Protein AF-A0A730H1A9-F1 (afdb_monomer)

Secondary structure (DSSP, 8-state):
-PPPHHHHHHHHHHTT-HHHHHHHHHHHHHHHHHHHHHT--HHHHHHHHHHHHHHHHHSTTT-----HHHHHHHHHHHHHHHHS-THHHHSPP-HHHHHHHHHHTT--------SSGGGS-HHHHHHHHHHGGGGGG-TTT--SSHHHHHHHHHHHHHHHTTT-SS--HHHHHHHHHHHTTT--

Organism: NCBI:txid611

InterPro domains:
  IPR011646 KAP family P-loop domain [PF07693] (2-58)

Nearest PDB structures (foldseek):
  8qkd-assembly1_A  TM=2.230E-01  e=2.976E+00  synthetic construct
  8s1j-assembly1_A  TM=2.049E-01  e=5.676E+00  Stenotrophomonas maltophilia
  6rlz-assembly1_A  TM=1.671E-01  e=8.208E+00  Homo sapiens

Mean predicted aligned error: 4.75 Å

pLDDT: mean 89.61, std 10.8, range [46.62, 98.0]

Solvent-accessible surface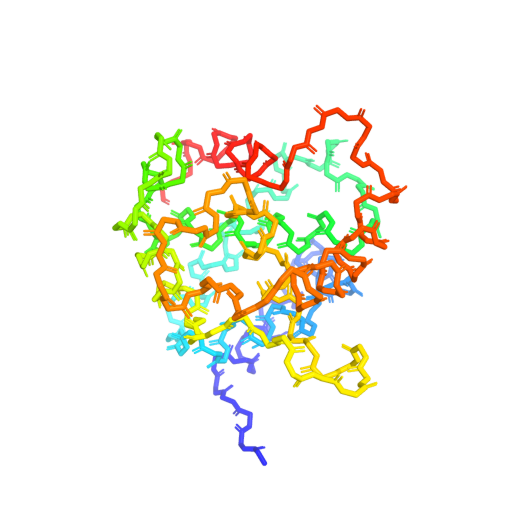 area (backbone atoms only — not comparable to full-atom values): 10691 Å² total; per-residue (Å²): 133,84,80,52,69,38,47,58,48,48,60,54,54,31,73,76,38,73,66,40,36,57,50,39,77,61,39,34,71,59,52,44,48,52,43,61,66,54,60,47,48,62,68,52,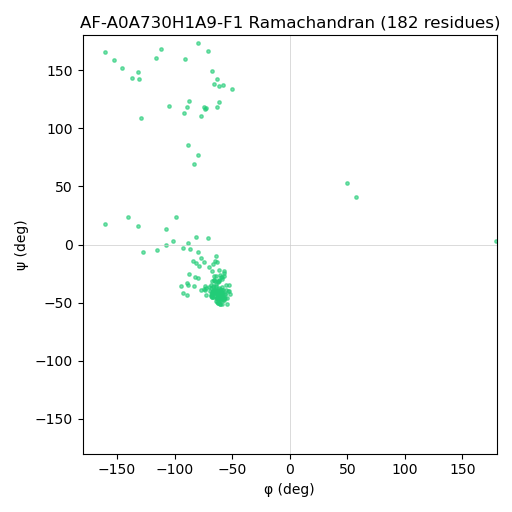43,51,54,49,52,51,51,46,39,51,52,46,68,78,33,54,84,80,62,68,66,85,47,48,67,62,50,49,46,50,53,50,24,47,47,38,64,74,77,45,69,61,59,50,69,72,45,85,80,42,43,65,31,50,52,51,55,26,58,67,62,57,51,85,57,63,78,62,87,65,94,50,75,90,74,56,57,69,66,51,49,53,51,44,51,56,36,62,96,51,35,76,60,32,75,75,54,35,64,95,42,72,65,42,43,51,58,48,47,53,61,44,42,70,62,44,76,73,72,53,88,84,61,49,60,45,57,52,28,48,54,51,38,60,75,40,70,87,66,129

Radius of gyration: 16.06 Å; Cα contacts (8 Å, |Δi|>4): 165; chains: 1; bounding box: 36×38×42 Å

Foldseek 3Di:
DPQDPLLVLLVVLCVVDPQSVLLCVQAVVLLSCQCVLQVDDNVLSVQLSVLSSVLCVLCVPVPPDSQSLLSSLLSLLSLCLSQHDLCLLVPDPALVSLVRSCVSSVNQEQCLDDPDPVVGRSVSLLSCLSCVVPQVRHPRHDDPDPVSNVSSVVSSVVVCVPDCPDDTSSRSSNVSNVVCPVPD

Structure (mmCIF, N/CA/C/O backbone):
data_AF-A0A730H1A9-F1
#
_entry.id   AF-A0A730H1A9-F1
#
loop_
_atom_site.group_PDB
_atom_site.id
_atom_site.type_symbol
_atom_site.label_atom_id
_atom_site.label_alt_id
_atom_site.label_comp_id
_atom_site.label_asym_id
_atom_site.label_entity_id
_atom_site.label_seq_id
_atom_site.pdbx_PDB_ins_code
_atom_site.Cartn_x
_atom_site.Cartn_y
_atom_site.Cartn_z
_atom_site.occupancy
_atom_site.B_iso_or_equiv
_atom_site.auth_seq_id
_atom_site.auth_comp_id
_atom_site.auth_asym_id
_atom_site.auth_atom_id
_atom_site.pdbx_PDB_model_num
ATOM 1 N N . ASN A 1 1 ? -1.407 -21.710 -8.261 1.00 46.62 1 ASN A N 1
ATOM 2 C CA . ASN A 1 1 ? -1.578 -20.256 -8.457 1.00 46.62 1 ASN A CA 1
ATOM 3 C C . ASN A 1 1 ? -1.027 -19.884 -9.814 1.00 46.62 1 ASN A C 1
ATOM 5 O O . ASN A 1 1 ? 0.159 -20.075 -10.034 1.00 46.62 1 ASN A O 1
ATOM 9 N N . VAL A 1 2 ? -1.877 -19.429 -10.734 1.00 50.12 2 VAL A N 1
ATOM 10 C CA . VAL A 1 2 ? -1.418 -18.880 -12.017 1.00 50.12 2 VAL A CA 1
ATOM 11 C C . VAL A 1 2 ? -0.828 -17.502 -11.720 1.00 50.12 2 VAL A C 1
ATOM 13 O O . VAL A 1 2 ? -1.536 -16.638 -11.205 1.00 50.12 2 VAL A O 1
ATOM 16 N N . CYS A 1 3 ? 0.471 -17.320 -11.966 1.00 64.38 3 CYS A N 1
ATOM 17 C CA . CYS A 1 3 ? 1.117 -16.013 -11.859 1.00 64.38 3 CYS A CA 1
ATOM 18 C C . CYS A 1 3 ? 0.449 -15.065 -12.867 1.00 64.38 3 CYS A C 1
ATOM 20 O O . CYS A 1 3 ? 0.360 -15.397 -14.051 1.00 64.38 3 CYS A O 1
ATOM 22 N N . LYS A 1 4 ? -0.095 -13.931 -12.406 1.00 82.06 4 LYS A N 1
ATOM 23 C CA . LYS A 1 4 ? -0.787 -12.983 -13.293 1.00 82.06 4 LYS A CA 1
ATOM 24 C C . LYS A 1 4 ? 0.201 -12.421 -14.315 1.00 82.06 4 LYS A C 1
ATOM 26 O O . LYS A 1 4 ? 1.333 -12.100 -13.966 1.00 82.06 4 LYS A O 1
ATOM 31 N N . THR A 1 5 ? -0.253 -12.211 -15.549 1.00 91.31 5 THR A N 1
ATOM 32 C CA . THR A 1 5 ? 0.563 -11.635 -16.633 1.00 91.31 5 THR A CA 1
ATOM 33 C C . THR A 1 5 ? 1.225 -10.315 -16.226 1.00 91.31 5 THR A C 1
ATOM 35 O O . THR A 1 5 ? 2.368 -10.078 -16.592 1.00 91.31 5 THR A O 1
ATOM 38 N N . SER A 1 6 ? 0.563 -9.492 -15.408 1.00 94.38 6 SER A N 1
ATOM 39 C CA . SER A 1 6 ? 1.119 -8.238 -14.881 1.00 94.38 6 SER A CA 1
ATOM 40 C C . SER A 1 6 ? 2.305 -8.423 -13.930 1.00 94.38 6 SER A C 1
ATOM 42 O O . SER A 1 6 ? 3.191 -7.579 -13.905 1.00 94.38 6 SER A O 1
ATOM 44 N N . VAL A 1 7 ? 2.365 -9.529 -13.182 1.00 94.75 7 VAL A N 1
ATOM 45 C CA . VAL A 1 7 ? 3.528 -9.859 -12.339 1.00 94.75 7 VAL A CA 1
ATOM 46 C C . VAL A 1 7 ? 4.703 -10.297 -13.216 1.00 94.75 7 VAL A C 1
ATOM 48 O O . VAL A 1 7 ? 5.808 -9.802 -13.048 1.00 94.75 7 VAL A O 1
ATOM 51 N N . ILE A 1 8 ? 4.445 -11.126 -14.232 1.00 94.31 8 ILE A N 1
ATOM 52 C CA . ILE A 1 8 ? 5.468 -11.507 -15.225 1.00 94.31 8 ILE A CA 1
ATOM 53 C C . ILE A 1 8 ? 5.992 -10.265 -15.963 1.00 94.31 8 ILE A C 1
ATOM 55 O O . ILE A 1 8 ? 7.184 -10.139 -16.235 1.00 94.31 8 ILE A O 1
ATOM 59 N N . TYR A 1 9 ? 5.102 -9.325 -16.280 1.00 96.19 9 TYR A N 1
ATOM 60 C CA . TYR A 1 9 ? 5.480 -8.075 -16.924 1.00 96.19 9 TYR A CA 1
ATOM 61 C C . TYR A 1 9 ? 6.295 -7.162 -16.002 1.00 96.19 9 TYR A C 1
ATOM 63 O O . TYR A 1 9 ? 7.256 -6.548 -16.453 1.00 96.19 9 TYR A O 1
ATOM 71 N N . TRP A 1 10 ? 5.974 -7.114 -14.707 1.00 96.69 10 TRP A N 1
ATOM 72 C CA . TRP A 1 10 ? 6.821 -6.454 -13.715 1.00 96.69 10 TRP A CA 1
ATOM 73 C C . TRP A 1 10 ? 8.239 -7.037 -13.704 1.00 96.69 10 TRP A C 1
ATOM 75 O O . TRP A 1 10 ? 9.196 -6.272 -13.799 1.00 96.69 10 TRP A O 1
ATOM 85 N N . ASP A 1 11 ? 8.384 -8.364 -13.686 1.00 94.31 11 ASP A N 1
ATOM 86 C CA . ASP A 1 11 ? 9.701 -9.016 -13.711 1.00 94.31 11 ASP A CA 1
ATOM 87 C C . ASP A 1 11 ? 10.514 -8.640 -14.962 1.00 94.31 11 ASP A C 1
ATOM 89 O O . ASP A 1 11 ? 11.727 -8.438 -14.881 1.00 94.31 11 ASP A O 1
ATOM 93 N N . HIS A 1 12 ? 9.851 -8.482 -16.114 1.00 95.44 12 HIS A N 1
ATOM 94 C CA . HIS A 1 12 ? 10.487 -7.974 -17.332 1.00 95.44 12 HIS A CA 1
ATOM 95 C C . HIS A 1 12 ? 10.992 -6.532 -17.159 1.00 95.44 12 HIS A C 1
ATOM 97 O O . HIS A 1 12 ? 12.160 -6.255 -17.430 1.00 95.44 12 HIS A O 1
ATOM 103 N N . LEU A 1 13 ? 10.146 -5.636 -16.642 1.00 96.00 13 LEU A N 1
ATOM 104 C CA . LEU A 1 13 ? 10.468 -4.218 -16.430 1.00 96.00 13 LEU A CA 1
ATOM 105 C C . LEU A 1 13 ? 11.594 -4.003 -15.413 1.00 96.00 13 LEU A C 1
ATOM 107 O O . LEU A 1 13 ? 12.408 -3.092 -15.555 1.00 96.00 13 LEU A O 1
ATOM 111 N N . VAL A 1 14 ? 11.678 -4.860 -14.396 1.00 94.50 14 VAL A N 1
ATOM 112 C CA . VAL A 1 14 ? 12.773 -4.862 -13.417 1.00 94.50 14 VAL A CA 1
ATOM 113 C C . VAL A 1 14 ? 14.137 -5.069 -14.085 1.00 94.50 14 VAL A C 1
ATOM 115 O O . VAL A 1 14 ? 15.144 -4.563 -13.587 1.00 94.50 14 VAL A O 1
ATOM 118 N N . GLY A 1 15 ? 14.180 -5.787 -15.210 1.00 91.12 15 GLY A N 1
ATOM 119 C CA . GLY A 1 15 ? 15.391 -5.989 -16.002 1.00 91.12 15 GLY A CA 1
ATOM 120 C C . GLY A 1 15 ? 15.830 -4.766 -16.815 1.00 91.12 15 GLY A C 1
ATOM 121 O O . GLY A 1 15 ? 16.975 -4.729 -17.260 1.00 91.12 15 GLY A O 1
ATOM 122 N N . GLU A 1 16 ? 14.968 -3.762 -16.998 1.00 92.50 16 GLU A N 1
ATOM 123 C CA . GLU A 1 16 ? 15.257 -2.607 -17.858 1.00 92.50 16 GLU A CA 1
ATOM 124 C C . GLU A 1 16 ? 16.095 -1.525 -17.165 1.00 92.50 16 GLU A C 1
ATOM 126 O O . GLU A 1 16 ? 16.832 -0.797 -17.832 1.00 92.50 16 GLU A O 1
ATOM 131 N N . THR A 1 17 ? 16.009 -1.394 -15.833 1.00 89.81 17 THR A N 1
ATOM 132 C CA . THR A 1 17 ? 16.757 -0.366 -15.089 1.00 89.81 17 THR A CA 1
ATOM 133 C C . THR A 1 17 ? 17.383 -0.898 -13.801 1.00 89.81 17 THR A C 1
ATOM 135 O O . THR A 1 17 ? 16.802 -1.691 -13.059 1.00 89.81 17 THR A O 1
ATOM 138 N N . THR A 1 18 ? 18.579 -0.401 -13.472 1.00 90.06 18 THR A N 1
ATOM 139 C CA . THR A 1 18 ? 19.285 -0.754 -12.227 1.00 90.06 18 THR A CA 1
ATOM 140 C C . THR A 1 18 ? 18.548 -0.268 -10.976 1.00 90.06 18 THR A C 1
ATOM 142 O O . THR A 1 18 ? 18.612 -0.913 -9.930 1.00 90.06 18 THR A O 1
ATOM 145 N N . LEU A 1 19 ? 17.816 0.846 -11.076 1.00 90.31 19 LEU A N 1
ATOM 146 C CA . LEU A 1 19 ? 17.018 1.403 -9.982 1.00 90.31 19 LEU A CA 1
ATOM 147 C C . LEU A 1 19 ? 15.819 0.508 -9.643 1.00 90.31 19 LEU A C 1
ATOM 149 O O . LEU A 1 19 ? 15.574 0.250 -8.460 1.00 90.31 19 LEU A O 1
ATOM 153 N N . LEU A 1 20 ? 15.105 0.006 -10.661 1.00 92.12 20 LEU A N 1
ATOM 154 C CA . LEU A 1 20 ? 14.014 -0.952 -10.473 1.00 92.12 20 LEU A CA 1
ATOM 155 C C . LEU A 1 20 ? 14.538 -2.295 -9.962 1.00 92.12 20 LEU A C 1
ATOM 157 O O . LEU A 1 20 ? 13.973 -2.853 -9.024 1.00 92.12 20 LEU A O 1
ATOM 161 N N . ASN A 1 21 ? 15.670 -2.767 -10.487 1.00 93.25 21 ASN A N 1
ATOM 162 C CA . ASN A 1 21 ? 16.332 -3.964 -9.974 1.00 93.25 21 ASN A CA 1
ATOM 163 C C . ASN A 1 21 ? 16.670 -3.860 -8.479 1.00 93.25 21 ASN A C 1
ATOM 165 O O . ASN A 1 21 ? 16.349 -4.760 -7.703 1.00 93.25 21 ASN A O 1
ATOM 169 N N . LYS A 1 22 ? 17.239 -2.727 -8.055 1.00 90.75 22 LYS A N 1
ATOM 170 C CA . LYS A 1 22 ? 17.615 -2.483 -6.658 1.00 90.75 22 LYS A CA 1
ATOM 171 C C . LYS A 1 22 ? 16.418 -2.437 -5.710 1.00 90.75 22 LYS A C 1
ATOM 173 O O . LYS A 1 22 ? 16.518 -2.916 -4.588 1.00 90.75 22 LYS A O 1
ATOM 178 N N . ILE A 1 23 ? 15.293 -1.836 -6.103 1.00 91.44 23 ILE A N 1
ATOM 179 C CA . ILE A 1 23 ? 14.099 -1.860 -5.243 1.00 91.44 23 ILE A CA 1
ATOM 180 C C . ILE A 1 23 ? 13.439 -3.242 -5.242 1.00 91.44 23 ILE A C 1
ATOM 182 O O . ILE A 1 23 ? 13.001 -3.703 -4.191 1.00 91.44 23 ILE A O 1
ATOM 186 N N . ASN A 1 24 ? 13.447 -3.943 -6.377 1.00 94.31 24 ASN A N 1
ATOM 187 C CA . ASN A 1 24 ? 12.917 -5.297 -6.471 1.00 94.31 24 ASN A CA 1
ATOM 188 C C . ASN A 1 24 ? 13.704 -6.296 -5.607 1.00 94.31 24 ASN A C 1
ATOM 190 O O . ASN A 1 24 ? 13.106 -7.174 -4.996 1.00 94.31 24 ASN A O 1
ATOM 194 N N . SER A 1 25 ? 15.026 -6.151 -5.484 1.00 92.94 25 SER A N 1
ATOM 195 C CA . SER A 1 25 ? 15.820 -7.021 -4.604 1.00 92.94 25 SER A CA 1
ATOM 196 C C . SER A 1 25 ? 15.531 -6.814 -3.113 1.00 92.94 25 SER A C 1
ATOM 198 O O . SER A 1 25 ? 15.753 -7.727 -2.322 1.00 92.94 25 SER A O 1
ATOM 200 N N . LEU A 1 26 ? 15.013 -5.642 -2.725 1.00 91.75 26 LEU A N 1
ATOM 201 C CA . LEU A 1 26 ? 14.651 -5.327 -1.341 1.00 91.75 26 LEU A CA 1
ATOM 202 C C . LEU A 1 26 ? 13.206 -5.714 -1.009 1.00 91.75 26 LEU A C 1
ATOM 204 O O . LEU A 1 26 ? 12.944 -6.219 0.079 1.00 91.75 26 LEU A O 1
ATOM 208 N N . VAL A 1 27 ? 12.265 -5.427 -1.914 1.00 95.00 27 VAL A N 1
ATOM 209 C CA . VAL A 1 27 ? 10.815 -5.510 -1.646 1.00 95.00 27 VAL A CA 1
ATOM 210 C C . VAL A 1 27 ? 10.010 -6.074 -2.826 1.00 95.00 27 VAL A C 1
ATOM 212 O O . VAL A 1 27 ? 8.818 -5.810 -2.954 1.00 95.00 27 VAL A O 1
ATOM 215 N N . GLY A 1 28 ? 10.635 -6.854 -3.710 1.00 95.94 28 GLY A N 1
ATOM 216 C CA . GLY A 1 28 ? 9.993 -7.388 -4.917 1.00 95.94 28 GLY A CA 1
ATOM 217 C C . GLY A 1 28 ? 8.782 -8.274 -4.633 1.00 95.94 28 GLY A C 1
ATOM 218 O O . GLY A 1 28 ? 7.753 -8.120 -5.283 1.00 95.94 28 GLY A O 1
ATOM 219 N N . SER A 1 29 ? 8.845 -9.129 -3.605 1.00 95.44 29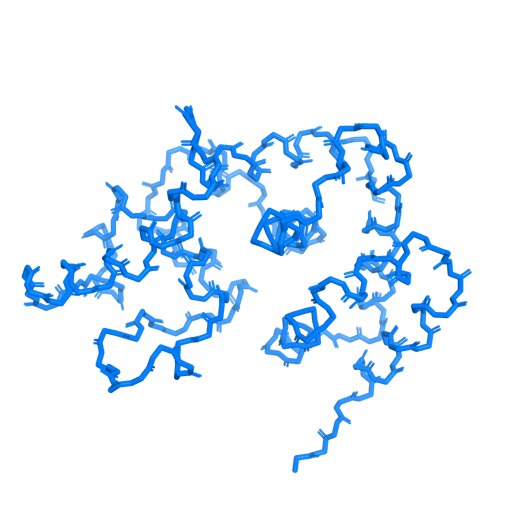 SER A N 1
ATOM 220 C CA . SER A 1 29 ? 7.695 -9.947 -3.186 1.00 95.44 29 SER A CA 1
ATOM 221 C C . SER A 1 29 ? 6.484 -9.089 -2.813 1.00 95.44 29 SER A C 1
ATOM 223 O O . SER A 1 29 ? 5.367 -9.388 -3.229 1.00 95.44 29 SER A O 1
ATOM 225 N N . PHE A 1 30 ? 6.719 -7.991 -2.092 1.00 96.69 30 PHE A N 1
ATOM 226 C CA . PHE A 1 30 ? 5.692 -7.027 -1.711 1.00 96.69 30 PHE A CA 1
ATOM 227 C C . PHE A 1 30 ? 5.110 -6.293 -2.926 1.00 96.69 30 PHE A C 1
ATOM 229 O O . PHE A 1 30 ? 3.896 -6.129 -3.023 1.00 96.69 30 PHE A O 1
ATOM 236 N N . ILE A 1 31 ? 5.951 -5.888 -3.884 1.00 97.62 31 ILE A N 1
ATOM 237 C CA . ILE A 1 31 ? 5.491 -5.256 -5.129 1.00 97.62 31 ILE A CA 1
ATOM 238 C C . ILE A 1 31 ? 4.607 -6.219 -5.930 1.00 97.62 31 ILE A C 1
ATOM 240 O O . ILE A 1 31 ? 3.528 -5.832 -6.383 1.00 97.62 31 ILE A O 1
ATOM 244 N N . CYS A 1 32 ? 5.026 -7.477 -6.072 1.00 96.75 32 CYS A N 1
ATOM 245 C CA . CYS A 1 32 ? 4.251 -8.493 -6.775 1.00 96.75 32 CYS A CA 1
ATOM 246 C C . CYS A 1 32 ? 2.912 -8.780 -6.079 1.00 96.75 32 CYS A C 1
ATOM 248 O O . CYS A 1 32 ? 1.893 -8.867 -6.769 1.00 96.75 32 CYS A O 1
ATOM 250 N N . ASP A 1 33 ? 2.880 -8.856 -4.739 1.00 95.94 33 ASP A N 1
ATOM 251 C CA . ASP A 1 33 ? 1.623 -8.959 -3.981 1.00 95.94 33 ASP A CA 1
ATOM 252 C C . ASP A 1 33 ? 0.720 -7.749 -4.243 1.00 95.94 33 ASP A C 1
ATOM 254 O O . ASP A 1 33 ? -0.454 -7.920 -4.566 1.00 95.94 33 ASP A O 1
ATOM 258 N N . LEU A 1 34 ? 1.266 -6.528 -4.205 1.00 97.31 34 LEU A N 1
ATOM 259 C CA . LEU A 1 34 ? 0.509 -5.303 -4.466 1.00 97.31 34 LEU A CA 1
ATOM 260 C C . LEU A 1 34 ? -0.096 -5.284 -5.876 1.00 97.31 34 LEU A C 1
ATOM 262 O O . LEU A 1 34 ? -1.286 -5.008 -6.028 1.00 97.31 34 LEU A O 1
ATOM 266 N N . ILE A 1 35 ? 0.679 -5.641 -6.903 1.00 97.31 35 ILE A N 1
ATOM 267 C CA . ILE A 1 35 ? 0.199 -5.757 -8.290 1.00 97.31 35 ILE A CA 1
ATOM 268 C C . ILE A 1 35 ? -0.905 -6.815 -8.389 1.00 97.31 35 ILE A C 1
ATOM 270 O O . ILE A 1 35 ? -1.958 -6.587 -8.994 1.00 97.31 35 ILE A O 1
ATOM 274 N N . GLN A 1 36 ? -0.685 -7.987 -7.791 1.00 95.56 36 GLN A N 1
ATOM 275 C CA . GLN A 1 36 ? -1.619 -9.101 -7.878 1.00 95.56 36 GLN A CA 1
ATOM 276 C C . GLN A 1 36 ? -2.930 -8.806 -7.149 1.00 95.56 36 GLN A C 1
ATOM 278 O O . GLN A 1 36 ? -4.005 -9.080 -7.702 1.00 95.56 36 GLN A O 1
ATOM 283 N N . ARG A 1 37 ? -2.848 -8.254 -5.935 1.00 94.75 37 ARG A N 1
ATOM 284 C CA . ARG A 1 37 ? -3.995 -7.987 -5.066 1.00 94.75 37 ARG A CA 1
ATOM 285 C C . ARG A 1 37 ? -4.857 -6.851 -5.599 1.00 94.75 37 ARG A C 1
ATOM 287 O O . ARG A 1 37 ? -6.073 -6.959 -5.527 1.00 94.75 37 ARG A O 1
ATOM 294 N N . THR A 1 38 ? -4.263 -5.816 -6.191 1.00 96.00 38 THR A N 1
ATOM 295 C CA . THR A 1 38 ? -5.003 -4.683 -6.784 1.00 96.00 38 THR A CA 1
ATOM 296 C C . THR A 1 38 ? -5.418 -4.935 -8.233 1.00 96.00 38 THR A C 1
ATOM 298 O O . THR A 1 38 ? -6.160 -4.153 -8.810 1.00 96.00 38 THR A O 1
ATOM 301 N N . ASN A 1 39 ? -5.009 -6.076 -8.803 1.00 95.25 39 ASN A N 1
ATOM 302 C CA . ASN A 1 39 ? -5.358 -6.501 -10.155 1.00 95.25 39 ASN A CA 1
ATOM 303 C C . ASN A 1 39 ? -4.953 -5.492 -11.243 1.00 95.25 39 ASN A C 1
ATOM 305 O O . ASN A 1 39 ? -5.706 -5.292 -12.195 1.00 95.25 39 ASN A O 1
ATOM 309 N N . LEU A 1 40 ? -3.760 -4.897 -11.123 1.00 96.56 40 LEU A N 1
ATOM 310 C CA . LEU A 1 40 ? -3.268 -3.964 -12.138 1.00 96.56 40 LEU A CA 1
ATOM 311 C C . LEU A 1 40 ? -3.205 -4.625 -13.519 1.00 96.56 40 LEU A C 1
ATOM 313 O O . LEU A 1 40 ? -2.731 -5.756 -13.671 1.00 96.56 40 LEU A O 1
ATOM 317 N N . SER A 1 41 ? -3.633 -3.892 -14.540 1.00 96.69 41 SER A N 1
ATOM 318 C CA . SER A 1 41 ? -3.396 -4.211 -15.947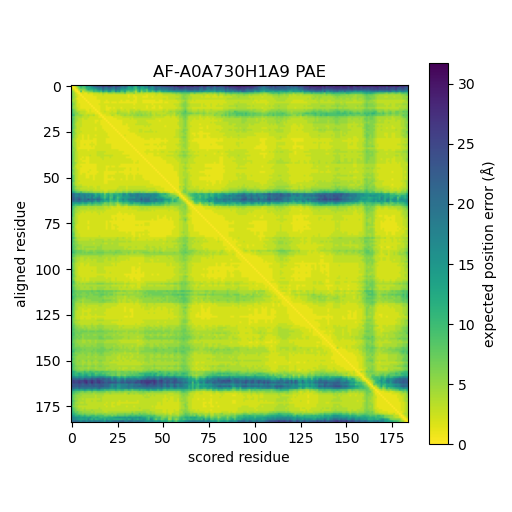 1.00 96.69 41 SER A CA 1
ATOM 319 C C . SER A 1 41 ? -1.927 -4.001 -16.334 1.00 96.69 41 SER A C 1
ATOM 321 O O . SER A 1 41 ? -1.182 -3.311 -15.644 1.00 96.69 41 SER A O 1
ATOM 323 N N . LEU A 1 42 ? -1.512 -4.517 -17.496 1.00 96.75 42 LEU A N 1
ATOM 324 C CA . LEU A 1 42 ? -0.158 -4.294 -18.028 1.00 96.75 42 LEU A CA 1
ATOM 325 C C . LEU A 1 42 ? 0.187 -2.804 -18.161 1.00 96.75 42 LEU A C 1
ATOM 327 O O . LEU A 1 42 ? 1.304 -2.389 -17.853 1.00 96.75 42 LEU A O 1
ATOM 331 N N . ARG A 1 43 ? -0.786 -1.987 -18.584 1.00 96.81 43 ARG A N 1
ATOM 332 C CA . ARG A 1 43 ? -0.604 -0.539 -18.720 1.00 96.81 43 ARG A CA 1
ATOM 333 C C . ARG A 1 43 ? -0.423 0.130 -17.361 1.00 96.81 43 ARG A C 1
ATOM 335 O O . ARG A 1 43 ? 0.447 0.981 -17.226 1.00 96.81 43 ARG A O 1
ATOM 342 N N . GLU A 1 44 ? -1.209 -0.254 -16.361 1.00 97.88 44 GLU A N 1
ATOM 343 C CA . GLU A 1 44 ? -1.054 0.267 -14.999 1.00 97.88 44 GLU A CA 1
ATOM 344 C C . GLU A 1 44 ? 0.269 -0.188 -14.383 1.00 97.88 44 GLU A C 1
ATOM 346 O O . GLU A 1 44 ? 0.971 0.627 -13.794 1.00 97.88 44 GLU A O 1
ATOM 351 N N . THR A 1 45 ? 0.684 -1.438 -14.597 1.00 97.81 45 THR A N 1
ATOM 352 C CA . THR A 1 45 ? 2.007 -1.919 -14.183 1.00 97.81 45 THR A CA 1
ATOM 353 C C . THR A 1 45 ? 3.137 -1.106 -14.823 1.00 97.81 45 THR A C 1
ATOM 355 O O . THR A 1 45 ? 4.076 -0.741 -14.119 1.00 97.81 45 THR A O 1
ATOM 358 N N . GLN A 1 46 ? 3.032 -0.744 -16.110 1.00 97.12 46 GLN A N 1
ATOM 359 C CA . GLN A 1 46 ? 3.989 0.162 -16.762 1.00 97.12 46 GLN A CA 1
ATOM 360 C C . GLN A 1 46 ? 3.997 1.556 -16.124 1.00 97.12 46 GLN A C 1
ATOM 362 O O . GLN A 1 46 ? 5.058 2.133 -15.886 1.00 97.12 46 GLN A O 1
ATOM 367 N N . THR A 1 47 ? 2.817 2.131 -15.878 1.00 97.19 47 THR A N 1
ATOM 368 C CA . THR A 1 47 ? 2.695 3.445 -15.232 1.00 97.19 47 THR A CA 1
ATOM 369 C C . THR A 1 47 ? 3.341 3.419 -13.853 1.00 97.19 47 THR A C 1
ATOM 371 O O . THR A 1 47 ? 4.112 4.319 -13.511 1.00 97.19 47 THR A O 1
ATOM 374 N N . PHE A 1 48 ? 3.070 2.366 -13.086 1.00 97.62 48 PHE A N 1
ATOM 375 C CA . PHE A 1 48 ? 3.611 2.177 -11.754 1.00 97.62 48 PHE A CA 1
ATOM 376 C C . PHE A 1 48 ? 5.136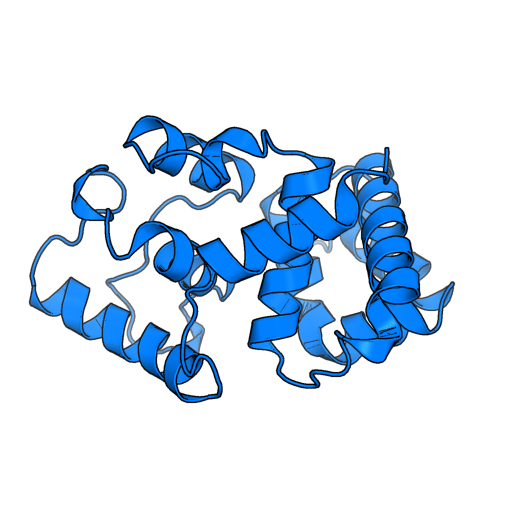 2.030 -11.771 1.00 97.62 48 PHE A C 1
ATOM 378 O O . PHE A 1 48 ? 5.824 2.756 -11.053 1.00 97.62 48 PHE A O 1
ATOM 385 N N . SER A 1 49 ? 5.683 1.168 -12.637 1.00 97.19 49 SER A N 1
ATOM 386 C CA . SER A 1 49 ? 7.133 0.968 -12.755 1.00 97.19 49 SER A CA 1
ATOM 387 C C . SER A 1 49 ? 7.854 2.247 -13.173 1.00 97.19 49 SER A C 1
ATOM 389 O O . SER A 1 49 ? 8.865 2.612 -12.572 1.00 97.19 49 SER A O 1
ATOM 391 N N . ARG A 1 50 ? 7.307 2.987 -14.144 1.00 95.81 50 ARG A N 1
ATOM 392 C CA . ARG A 1 50 ? 7.874 4.259 -14.599 1.00 95.81 50 ARG A CA 1
ATOM 393 C C . ARG A 1 50 ? 7.913 5.285 -13.468 1.00 95.81 50 ARG A C 1
ATOM 395 O O . ARG A 1 50 ? 8.958 5.895 -13.255 1.00 95.81 50 ARG A O 1
ATOM 402 N N . ASN A 1 51 ? 6.810 5.473 -12.743 1.00 95.88 51 ASN A N 1
ATOM 403 C CA . ASN A 1 51 ? 6.753 6.424 -11.628 1.00 95.88 51 ASN A CA 1
ATOM 404 C C . ASN A 1 51 ? 7.701 6.023 -10.493 1.00 95.88 51 ASN A C 1
ATOM 406 O O . ASN A 1 51 ? 8.411 6.875 -9.962 1.00 95.88 51 ASN A O 1
ATOM 410 N N . LEU A 1 52 ? 7.789 4.728 -10.178 1.00 94.69 52 LEU A N 1
ATOM 411 C CA . LEU A 1 52 ? 8.718 4.218 -9.173 1.00 94.69 52 LEU A CA 1
ATOM 412 C C . LEU A 1 52 ? 10.176 4.457 -9.582 1.00 94.69 52 LEU A C 1
ATOM 414 O O . LEU A 1 52 ? 10.982 4.906 -8.769 1.00 94.69 52 LEU A O 1
ATOM 418 N N . ASN A 1 53 ? 10.511 4.225 -10.853 1.00 93.38 53 ASN A N 1
ATOM 419 C CA . ASN A 1 53 ? 11.842 4.482 -11.391 1.00 93.38 53 ASN A CA 1
ATOM 420 C C . ASN A 1 53 ? 12.206 5.974 -11.340 1.00 93.38 53 ASN A C 1
ATOM 422 O O . ASN A 1 53 ? 13.293 6.321 -10.883 1.00 93.38 53 ASN A O 1
ATOM 426 N N . ILE A 1 54 ? 11.292 6.859 -11.757 1.00 92.25 54 ILE A N 1
ATOM 427 C CA . ILE A 1 54 ? 11.494 8.316 -11.701 1.00 92.25 54 ILE A CA 1
ATOM 428 C C . ILE A 1 54 ? 11.671 8.771 -10.249 1.00 92.25 54 ILE A C 1
ATOM 430 O O . ILE A 1 54 ? 12.617 9.497 -9.948 1.00 92.25 54 ILE A O 1
ATOM 434 N N . PHE A 1 55 ? 10.817 8.307 -9.332 1.00 91.81 55 PHE A N 1
ATOM 435 C CA . PHE A 1 55 ? 10.943 8.631 -7.913 1.00 91.81 55 PHE A CA 1
ATOM 436 C C . PHE A 1 55 ? 12.317 8.235 -7.366 1.00 91.81 55 PHE A C 1
ATOM 438 O O . PHE A 1 55 ? 12.963 9.032 -6.685 1.00 91.81 55 PHE A O 1
ATOM 445 N N . ARG A 1 56 ? 12.791 7.025 -7.692 1.00 88.94 56 ARG A N 1
ATOM 446 C CA . ARG A 1 56 ? 14.107 6.546 -7.253 1.00 88.94 56 ARG A CA 1
ATOM 447 C C . ARG A 1 56 ? 15.247 7.348 -7.860 1.00 88.94 56 ARG A C 1
ATOM 449 O O . ARG A 1 56 ? 16.168 7.677 -7.128 1.00 88.94 56 ARG A O 1
ATOM 456 N N . LEU A 1 57 ? 15.159 7.717 -9.135 1.00 89.56 57 LEU A N 1
ATOM 457 C CA . LEU A 1 57 ? 16.165 8.544 -9.802 1.00 89.56 57 LEU A CA 1
ATOM 458 C C . LEU A 1 57 ? 16.329 9.907 -9.116 1.00 89.56 57 LEU A C 1
ATOM 460 O O . LEU A 1 57 ? 17.445 10.372 -8.909 1.00 89.56 57 LEU A O 1
ATOM 464 N N . LEU A 1 58 ? 15.217 10.538 -8.745 1.00 86.50 58 LEU A N 1
ATOM 465 C CA . LEU A 1 58 ? 15.212 11.888 -8.177 1.00 86.50 58 LEU A CA 1
ATOM 466 C C . LEU A 1 58 ? 15.584 11.913 -6.697 1.00 86.50 58 LEU A C 1
ATOM 468 O O . LEU A 1 58 ? 16.145 12.893 -6.214 1.00 86.50 58 LEU A O 1
ATOM 472 N N . ASN A 1 59 ? 15.290 10.827 -5.986 1.00 80.88 59 ASN A N 1
ATOM 473 C CA . ASN A 1 59 ? 15.520 10.718 -4.553 1.00 80.88 59 ASN A CA 1
ATOM 474 C C . ASN A 1 59 ? 16.699 9.797 -4.216 1.00 80.88 59 ASN A C 1
ATOM 476 O O . ASN A 1 59 ? 16.848 9.439 -3.053 1.00 80.88 59 ASN A O 1
ATOM 480 N N . ASP A 1 60 ? 17.556 9.415 -5.170 1.00 69.19 60 ASP A N 1
ATOM 481 C CA . ASP A 1 60 ? 18.612 8.400 -4.969 1.00 69.19 60 ASP A CA 1
ATOM 482 C C . ASP A 1 60 ? 19.583 8.743 -3.816 1.00 69.19 60 ASP A C 1
ATOM 484 O O . ASP A 1 60 ? 20.170 7.859 -3.192 1.00 69.19 60 ASP A O 1
ATOM 488 N N . ASN A 1 61 ? 19.698 10.025 -3.447 1.00 61.97 61 ASN A N 1
ATOM 489 C CA . ASN A 1 61 ? 20.458 10.466 -2.273 1.00 61.97 61 ASN A CA 1
ATOM 490 C C . ASN A 1 61 ? 19.690 10.372 -0.940 1.00 61.97 61 ASN A C 1
ATOM 492 O O . ASN A 1 61 ? 20.305 10.032 0.069 1.00 61.97 61 ASN A O 1
ATOM 496 N N . GLU A 1 62 ? 18.376 10.621 -0.923 1.00 58.28 62 GLU A N 1
ATOM 497 C CA . GLU A 1 62 ? 17.524 10.543 0.281 1.00 58.28 62 GLU A CA 1
ATOM 498 C C . GLU A 1 62 ? 16.970 9.130 0.534 1.00 58.28 62 GLU A C 1
ATOM 500 O O . GLU A 1 62 ? 16.667 8.756 1.665 1.00 58.28 62 GLU A O 1
ATOM 505 N N . CYS A 1 63 ? 16.856 8.318 -0.516 1.00 56.81 63 CYS A N 1
ATOM 506 C CA . CYS A 1 63 ? 16.225 7.001 -0.517 1.00 56.81 63 CYS A CA 1
ATOM 507 C C . CYS A 1 63 ? 17.243 5.849 -0.415 1.00 56.81 63 CYS A C 1
ATOM 509 O O . CYS A 1 63 ? 16.946 4.718 -0.800 1.00 56.81 63 CYS A O 1
ATOM 511 N N . LYS A 1 64 ? 18.439 6.106 0.137 1.00 62.66 64 LYS A N 1
ATOM 512 C CA . LYS A 1 64 ? 19.492 5.093 0.380 1.00 62.66 64 LYS A CA 1
ATOM 513 C C . LYS A 1 64 ? 19.161 4.105 1.500 1.00 62.66 64 LYS A C 1
ATOM 515 O O . LYS A 1 64 ? 20.012 3.304 1.881 1.00 62.66 64 LYS A O 1
ATOM 520 N N . SER A 1 65 ? 17.951 4.162 2.050 1.00 70.94 65 SER A N 1
ATOM 521 C CA . SER A 1 65 ? 17.539 3.201 3.056 1.00 70.94 65 SER A CA 1
ATOM 522 C C . SER A 1 65 ? 17.512 1.802 2.443 1.00 70.94 65 SER A C 1
ATOM 524 O O . SER A 1 65 ? 16.744 1.536 1.523 1.00 70.94 65 SER A O 1
ATOM 526 N N . ASN A 1 66 ? 18.334 0.903 2.978 1.00 78.94 66 ASN A N 1
ATOM 527 C CA . ASN A 1 66 ? 18.227 -0.535 2.724 1.00 78.94 66 ASN A CA 1
ATOM 528 C C . ASN A 1 66 ? 17.155 -1.183 3.616 1.00 78.94 66 ASN A C 1
ATOM 530 O O . ASN A 1 66 ? 17.043 -2.403 3.646 1.00 78.94 66 ASN A O 1
ATOM 534 N N . ASP A 1 67 ? 16.397 -0.382 4.373 1.00 84.69 67 ASP A N 1
ATOM 535 C CA . ASP A 1 67 ? 15.329 -0.864 5.239 1.00 84.69 67 ASP A CA 1
ATOM 536 C C . ASP A 1 67 ? 14.126 -1.316 4.396 1.00 84.69 67 ASP A C 1
ATOM 538 O O . ASP A 1 67 ? 13.539 -0.485 3.686 1.00 84.69 67 ASP A O 1
ATOM 542 N N . PRO A 1 68 ? 13.740 -2.603 4.442 1.00 87.25 68 PRO A N 1
ATOM 543 C CA . PRO A 1 68 ? 12.632 -3.104 3.641 1.00 87.25 68 PRO A CA 1
ATOM 544 C C . PRO A 1 68 ? 11.323 -2.359 3.912 1.00 87.25 68 PRO A C 1
ATOM 546 O O . PRO A 1 68 ? 10.618 -2.029 2.965 1.00 87.25 68 PRO A O 1
ATOM 549 N N . PHE A 1 69 ? 11.018 -2.004 5.162 1.00 87.69 69 PHE A N 1
ATOM 550 C CA . PHE A 1 69 ? 9.743 -1.375 5.507 1.00 87.69 69 PHE A CA 1
ATOM 551 C C . PHE A 1 69 ? 9.636 0.053 4.959 1.00 87.69 69 PHE A C 1
ATOM 553 O O . PHE A 1 69 ? 8.610 0.426 4.391 1.00 87.69 69 PHE A O 1
ATOM 560 N N . ILE A 1 70 ? 10.723 0.832 5.017 1.00 88.31 70 ILE A N 1
ATOM 561 C CA . ILE A 1 70 ? 10.771 2.160 4.377 1.00 88.31 70 I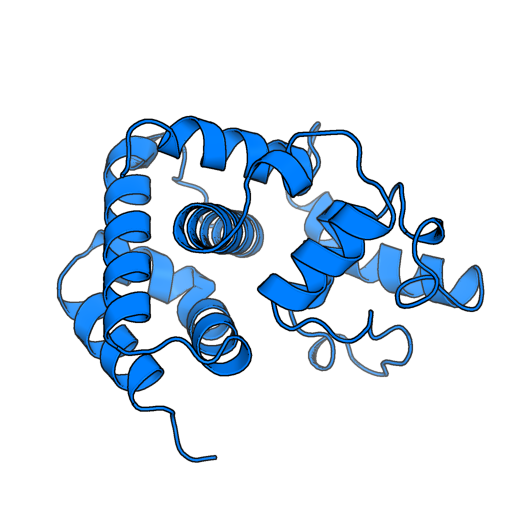LE A CA 1
ATOM 562 C C . ILE A 1 70 ? 10.593 2.036 2.857 1.00 88.31 70 ILE A C 1
ATOM 564 O O . ILE A 1 70 ? 9.862 2.821 2.254 1.00 88.31 70 ILE A O 1
ATOM 568 N N . ASN A 1 71 ? 11.216 1.036 2.226 1.00 90.81 71 ASN A N 1
ATOM 569 C CA . ASN A 1 71 ? 11.042 0.809 0.790 1.00 90.81 71 ASN A CA 1
ATOM 570 C C . ASN A 1 71 ? 9.610 0.373 0.447 1.00 90.81 71 ASN A C 1
ATOM 572 O O . ASN A 1 71 ? 9.082 0.815 -0.569 1.00 90.81 71 ASN A O 1
ATOM 576 N N . MET A 1 72 ? 8.944 -0.415 1.295 1.00 94.00 72 MET A N 1
ATOM 577 C CA . MET A 1 72 ? 7.526 -0.734 1.110 1.00 94.00 72 MET A CA 1
ATOM 578 C C . MET A 1 72 ? 6.644 0.519 1.234 1.00 94.00 72 MET A C 1
ATOM 580 O O . MET A 1 72 ? 5.734 0.704 0.430 1.00 94.00 72 MET A O 1
ATOM 584 N N . ILE A 1 73 ? 6.940 1.430 2.168 1.00 93.44 73 ILE A N 1
ATOM 585 C CA . ILE A 1 73 ? 6.239 2.720 2.283 1.00 93.44 73 ILE A CA 1
ATOM 586 C C . ILE A 1 73 ? 6.415 3.566 1.018 1.00 93.44 73 ILE A C 1
ATOM 588 O O . ILE A 1 73 ? 5.440 4.134 0.530 1.00 93.44 73 ILE A O 1
ATOM 592 N N . VAL A 1 74 ? 7.627 3.621 0.454 1.00 93.31 74 VAL A N 1
ATOM 593 C CA . VAL A 1 74 ? 7.885 4.279 -0.840 1.00 93.31 74 VAL A CA 1
ATOM 594 C C . VAL A 1 74 ? 7.025 3.665 -1.943 1.00 93.31 74 VAL A C 1
ATOM 596 O O . VAL A 1 74 ? 6.373 4.393 -2.687 1.00 93.31 74 VAL A O 1
ATOM 599 N N . VAL A 1 75 ? 6.994 2.333 -2.037 1.00 96.44 75 VAL A N 1
ATOM 600 C CA . VAL A 1 75 ? 6.186 1.599 -3.023 1.00 96.44 75 VAL A CA 1
ATOM 601 C C . VAL A 1 75 ? 4.705 1.970 -2.893 1.00 96.44 75 VAL A C 1
ATOM 603 O O . VAL A 1 75 ? 4.073 2.289 -3.899 1.00 96.44 75 VAL A O 1
ATOM 606 N N . VAL A 1 76 ? 4.161 2.006 -1.672 1.00 97.38 76 VAL A N 1
ATOM 607 C CA . VAL A 1 76 ? 2.759 2.394 -1.432 1.00 97.38 76 VAL A CA 1
ATOM 608 C C . VAL A 1 76 ? 2.516 3.872 -1.744 1.00 97.38 76 VAL A C 1
ATOM 610 O O . VAL A 1 76 ? 1.511 4.198 -2.370 1.00 97.38 76 VAL A O 1
ATOM 613 N N . ALA A 1 77 ? 3.437 4.770 -1.389 1.00 95.62 77 ALA A N 1
ATOM 614 C CA . ALA A 1 77 ? 3.331 6.189 -1.724 1.00 95.62 77 ALA A CA 1
ATOM 615 C C . ALA A 1 77 ? 3.272 6.409 -3.245 1.00 95.62 77 ALA A C 1
ATOM 617 O O . ALA A 1 77 ? 2.433 7.168 -3.730 1.00 95.62 77 ALA A O 1
ATOM 618 N N . VAL A 1 78 ? 4.128 5.717 -4.006 1.00 96.56 78 VAL A N 1
ATOM 619 C CA . VAL A 1 78 ? 4.135 5.764 -5.478 1.00 96.56 78 VAL A CA 1
ATOM 620 C C . VAL A 1 78 ? 2.848 5.170 -6.045 1.00 96.56 78 VAL A C 1
ATOM 622 O O . VAL A 1 78 ? 2.286 5.719 -6.991 1.00 96.56 78 VAL A O 1
ATOM 625 N N . PHE A 1 79 ? 2.345 4.086 -5.454 1.00 97.94 79 PHE A N 1
ATOM 626 C CA . PHE A 1 79 ? 1.093 3.462 -5.874 1.00 97.94 79 PHE A CA 1
ATOM 627 C C . PHE A 1 79 ? -0.093 4.419 -5.703 1.00 97.94 79 PHE A C 1
ATOM 629 O O . PHE A 1 79 ? -0.835 4.658 -6.655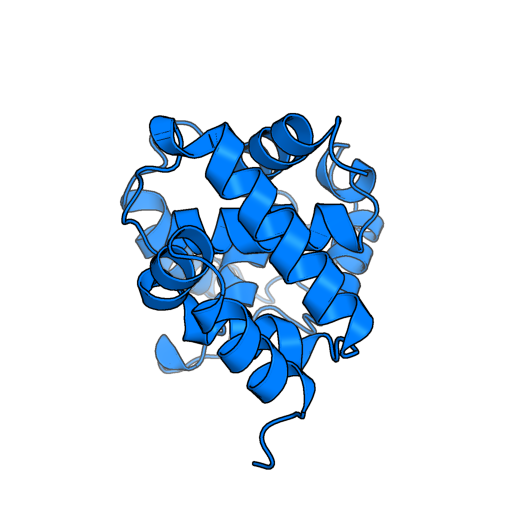 1.00 97.94 79 PHE A O 1
ATOM 636 N N . ILE A 1 80 ? -0.230 5.032 -4.521 1.00 96.88 80 ILE A N 1
ATOM 637 C CA . ILE A 1 80 ? -1.262 6.042 -4.246 1.00 96.88 80 ILE A CA 1
ATOM 638 C C . ILE A 1 80 ? -1.092 7.239 -5.182 1.00 96.88 80 ILE A C 1
ATOM 640 O O . ILE A 1 80 ? -2.082 7.762 -5.680 1.00 96.88 80 ILE A O 1
ATOM 644 N N . HIS A 1 81 ? 0.142 7.656 -5.481 1.00 95.75 81 HIS A N 1
ATOM 645 C CA . HIS A 1 81 ? 0.375 8.743 -6.432 1.00 95.75 81 HIS A CA 1
ATOM 646 C C . HIS A 1 81 ? -0.150 8.432 -7.839 1.00 95.75 81 HIS A C 1
ATOM 648 O O . HIS A 1 81 ? -0.671 9.337 -8.488 1.00 95.75 81 HIS A O 1
ATOM 654 N N . CYS A 1 82 ? -0.022 7.180 -8.289 1.00 96.19 82 CYS A N 1
ATOM 655 C CA . CYS A 1 82 ? -0.459 6.749 -9.616 1.00 96.19 82 CYS A CA 1
ATOM 656 C C . CYS A 1 82 ? -1.977 6.548 -9.720 1.00 96.19 82 CYS A C 1
ATOM 658 O O . CYS A 1 82 ? -2.553 6.850 -10.762 1.00 96.19 82 CYS A O 1
ATOM 660 N N . PHE A 1 83 ? -2.609 5.991 -8.681 1.00 96.94 83 PHE A N 1
ATOM 661 C CA . PHE A 1 83 ? -3.964 5.426 -8.791 1.00 96.94 83 PHE A CA 1
ATOM 662 C C . PHE A 1 83 ? -4.962 5.951 -7.756 1.00 96.94 83 PHE A C 1
ATOM 664 O O . PHE A 1 83 ? -6.141 5.611 -7.821 1.00 96.94 83 PHE A O 1
ATOM 671 N N . GLY A 1 84 ? -4.507 6.750 -6.792 1.00 95.31 84 GLY A N 1
ATOM 672 C CA . GLY A 1 84 ? -5.318 7.236 -5.686 1.00 95.31 84 GLY A CA 1
ATOM 673 C C . GLY A 1 84 ? -5.499 8.750 -5.671 1.00 95.31 84 GLY A C 1
ATOM 674 O O . GLY A 1 84 ? -4.707 9.519 -6.218 1.00 95.31 84 GLY A O 1
ATOM 675 N N . ASP A 1 85 ? -6.531 9.181 -4.957 1.00 94.25 85 ASP A N 1
ATOM 676 C CA . ASP A 1 85 ? -6.688 10.555 -4.513 1.00 94.25 85 ASP A CA 1
ATOM 677 C C . ASP A 1 85 ? -5.770 10.814 -3.310 1.00 94.25 85 ASP A C 1
ATOM 679 O O . ASP A 1 85 ? -5.967 10.307 -2.203 1.00 94.25 85 ASP A O 1
ATOM 683 N N . LYS A 1 86 ? -4.741 11.626 -3.547 1.00 93.62 86 LYS A N 1
ATOM 684 C CA . LYS A 1 86 ? -3.701 11.976 -2.571 1.00 93.62 86 LYS A CA 1
ATOM 685 C C . LYS A 1 86 ? -4.278 12.756 -1.389 1.00 93.62 86 LYS A C 1
ATOM 687 O O . LYS A 1 86 ? -3.720 12.687 -0.292 1.00 93.62 86 LYS A O 1
ATOM 692 N N . GLU A 1 87 ? -5.381 13.478 -1.586 1.00 93.69 87 GLU A N 1
ATOM 693 C CA . GLU A 1 87 ? -6.008 14.281 -0.536 1.00 93.69 87 GLU A CA 1
ATOM 694 C C . GLU A 1 87 ? -6.603 13.404 0.566 1.00 93.69 87 GLU A C 1
ATOM 696 O O . GLU A 1 87 ? -6.515 13.767 1.738 1.00 93.69 87 GLU A O 1
ATOM 701 N N . LYS A 1 88 ? -7.069 12.192 0.228 1.00 93.62 88 LYS A N 1
ATOM 702 C CA . LYS A 1 88 ? -7.548 11.205 1.212 1.00 93.62 88 LYS A CA 1
ATOM 703 C C . LYS A 1 88 ? -6.465 10.761 2.201 1.00 93.62 88 LYS A C 1
ATOM 705 O O . LYS A 1 88 ? -6.794 10.312 3.293 1.00 93.62 88 LYS A O 1
ATOM 710 N N . LEU A 1 89 ? -5.186 10.909 1.847 1.00 92.75 89 LEU A N 1
ATOM 711 C CA . LEU A 1 89 ? -4.064 10.682 2.760 1.00 92.75 89 LEU A CA 1
ATOM 712 C C . LEU A 1 89 ? -3.620 11.970 3.477 1.00 92.75 89 LEU A C 1
ATOM 714 O O . LEU A 1 89 ? -3.287 11.932 4.664 1.00 92.75 89 LEU A O 1
ATOM 718 N N . LYS A 1 90 ? -3.570 13.098 2.754 1.00 91.69 90 LYS A N 1
ATOM 719 C CA . LYS A 1 90 ? -3.004 14.373 3.233 1.00 91.69 90 LYS A CA 1
ATOM 720 C C . LYS A 1 90 ? -3.895 15.104 4.233 1.00 91.69 90 LYS A C 1
ATOM 722 O O . LYS A 1 90 ? -3.375 15.688 5.180 1.00 91.69 90 LYS A O 1
ATOM 727 N N . GLN A 1 91 ? -5.206 15.080 4.023 1.00 92.38 91 GLN A N 1
ATOM 728 C CA . GLN A 1 91 ? -6.177 15.736 4.897 1.00 92.38 91 GLN A CA 1
ATOM 729 C C . GLN A 1 91 ? -6.452 14.895 6.142 1.00 92.38 91 GLN A C 1
ATOM 731 O O . GLN A 1 91 ? -5.957 13.774 6.262 1.00 92.38 91 GLN A O 1
ATOM 736 N N . GLU A 1 92 ? -7.214 15.443 7.089 1.00 92.31 92 GLU A N 1
ATOM 737 C CA . GLU A 1 92 ? -7.637 14.717 8.286 1.00 92.31 92 GLU A CA 1
ATOM 738 C C . GLU A 1 92 ? -8.243 13.350 7.925 1.00 92.31 92 GLU A C 1
ATOM 740 O O . GLU A 1 92 ? -9.034 13.216 6.986 1.00 92.31 92 GLU A O 1
ATOM 745 N N . ILE A 1 93 ? -7.821 12.313 8.652 1.00 94.06 93 ILE A N 1
ATOM 746 C CA . ILE A 1 93 ? -8.297 10.955 8.411 1.00 94.06 93 ILE A CA 1
ATOM 747 C C . ILE A 1 93 ? -9.725 10.848 8.935 1.00 94.06 93 ILE A C 1
ATOM 749 O O . ILE A 1 93 ? -9.980 10.987 10.126 1.00 94.06 93 ILE A O 1
ATOM 753 N N . THR A 1 94 ? -10.651 10.563 8.027 1.00 96.06 94 THR A N 1
ATOM 754 C CA . THR A 1 94 ? -12.057 10.285 8.328 1.00 96.06 94 THR A CA 1
ATOM 755 C C . THR A 1 94 ? -12.377 8.819 8.044 1.00 96.06 94 THR A C 1
ATOM 757 O O . THR A 1 94 ? -11.613 8.122 7.371 1.00 96.06 94 THR A O 1
ATOM 760 N N . ALA A 1 95 ? -13.542 8.349 8.493 1.00 96.19 95 ALA A N 1
ATOM 761 C CA . ALA A 1 95 ? -14.037 7.012 8.161 1.00 96.19 95 ALA A CA 1
ATOM 762 C C . ALA A 1 95 ? -14.061 6.754 6.639 1.00 96.19 95 ALA A C 1
ATOM 764 O O . ALA A 1 95 ? -13.680 5.671 6.188 1.00 96.19 95 ALA A O 1
ATOM 765 N N . GLU A 1 96 ? -14.450 7.765 5.852 1.00 96.00 96 GLU A N 1
ATOM 766 C CA . GLU A 1 96 ? -14.479 7.713 4.387 1.00 96.00 96 GLU A CA 1
ATOM 767 C C . GLU A 1 96 ? -13.067 7.607 3.799 1.00 96.00 96 GLU A C 1
ATOM 769 O O . GLU A 1 96 ? -12.828 6.768 2.932 1.00 96.00 96 GLU A O 1
ATOM 774 N N . SER A 1 97 ? -12.114 8.403 4.300 1.00 96.38 97 SER A N 1
ATOM 775 C CA . SER A 1 97 ? -10.709 8.326 3.878 1.00 96.38 97 SER A CA 1
ATOM 776 C C . SER A 1 97 ? -10.112 6.941 4.145 1.00 96.38 97 SER A C 1
ATOM 778 O O . SER A 1 97 ? -9.422 6.396 3.285 1.00 96.38 97 SER A O 1
ATOM 780 N N . ILE A 1 98 ? -10.421 6.337 5.298 1.00 97.12 98 ILE A N 1
ATOM 781 C CA . ILE A 1 98 ? -9.983 4.975 5.643 1.00 97.12 98 ILE A CA 1
ATOM 782 C C . ILE A 1 98 ? -10.561 3.956 4.655 1.00 97.12 98 ILE A C 1
ATOM 784 O O . ILE A 1 98 ? -9.804 3.156 4.105 1.00 97.12 98 ILE A O 1
ATOM 788 N N . SER A 1 99 ? -11.875 3.994 4.399 1.00 97.50 99 SER A N 1
ATOM 789 C CA . SER A 1 99 ? -12.521 3.088 3.438 1.00 97.50 99 SER A CA 1
ATOM 790 C C . SER A 1 99 ? -11.925 3.234 2.040 1.00 97.50 99 SER A C 1
ATOM 792 O O . SER A 1 99 ? -11.579 2.234 1.419 1.00 97.50 99 SER A O 1
ATOM 794 N N . TYR A 1 100 ? -11.731 4.471 1.578 1.00 97.75 100 TYR A N 1
ATOM 795 C CA . TYR A 1 100 ? -11.148 4.752 0.271 1.00 97.75 100 TYR A CA 1
ATOM 796 C C . TYR A 1 100 ? -9.747 4.147 0.124 1.00 97.75 100 TYR A C 1
ATOM 798 O O . TYR A 1 100 ? -9.473 3.431 -0.839 1.00 97.75 100 TYR A O 1
ATOM 806 N N . LEU A 1 101 ? -8.860 4.408 1.090 1.00 97.56 101 LEU A N 1
ATOM 807 C CA . LEU A 1 101 ? -7.491 3.890 1.067 1.00 97.56 101 LEU A CA 1
ATOM 808 C C . LEU A 1 101 ? -7.466 2.359 1.158 1.00 97.56 101 LEU A C 1
ATOM 810 O O . LEU A 1 101 ? -6.655 1.719 0.487 1.00 97.56 101 LEU A O 1
ATOM 814 N N . ALA A 1 102 ? -8.361 1.765 1.950 1.00 97.69 102 ALA A N 1
ATOM 815 C CA . ALA A 1 102 ? -8.477 0.319 2.044 1.00 97.69 102 ALA A CA 1
ATOM 816 C C . ALA A 1 102 ? -8.916 -0.309 0.720 1.00 97.69 102 ALA A C 1
ATOM 818 O O . ALA A 1 102 ? -8.315 -1.287 0.281 1.00 97.69 102 ALA A O 1
ATOM 819 N N . ASP A 1 103 ? -9.932 0.256 0.071 1.00 98.00 103 ASP A N 1
ATOM 820 C CA . ASP A 1 103 ? -10.451 -0.263 -1.192 1.00 98.00 103 ASP A CA 1
ATOM 821 C C . ASP A 1 103 ? -9.419 -0.097 -2.317 1.00 98.00 103 ASP A C 1
ATOM 823 O O . ASP A 1 103 ? -9.179 -1.046 -3.066 1.00 98.00 103 ASP A O 1
ATOM 827 N N . LEU A 1 104 ? -8.714 1.041 -2.360 1.00 98.00 104 LEU A N 1
ATOM 828 C CA . LEU A 1 104 ? -7.595 1.288 -3.277 1.00 98.00 104 LEU A CA 1
ATOM 829 C C . LEU A 1 104 ? -6.484 0.232 -3.140 1.00 98.00 104 LEU A C 1
ATOM 831 O O . LEU A 1 104 ? -5.948 -0.248 -4.138 1.00 98.00 104 LEU A O 1
ATOM 835 N N . LEU A 1 105 ? -6.134 -0.144 -1.907 1.00 97.56 105 LEU A N 1
ATOM 836 C CA . LEU A 1 105 ? -5.095 -1.140 -1.620 1.00 97.56 105 LEU A CA 1
ATOM 837 C C . LEU A 1 105 ? -5.631 -2.582 -1.586 1.00 97.56 105 LEU A C 1
ATOM 839 O O . LEU A 1 105 ? -4.865 -3.516 -1.334 1.00 97.56 105 LEU A O 1
ATOM 843 N N . ASN A 1 106 ? -6.929 -2.777 -1.837 1.00 97.50 106 ASN A N 1
ATOM 844 C CA . ASN A 1 106 ? -7.668 -4.029 -1.682 1.00 97.50 106 ASN A CA 1
ATOM 845 C C . ASN A 1 106 ? -7.447 -4.704 -0.309 1.00 97.50 106 ASN A C 1
ATOM 847 O O . ASN A 1 106 ? -7.036 -5.865 -0.200 1.00 97.50 106 ASN A O 1
ATOM 851 N N . ILE A 1 107 ? -7.668 -3.954 0.768 1.00 97.31 107 ILE A N 1
ATOM 852 C CA . ILE A 1 107 ? -7.569 -4.412 2.156 1.00 97.31 107 ILE A CA 1
ATOM 853 C C . ILE A 1 107 ? -8.977 -4.591 2.703 1.00 97.31 107 ILE A C 1
ATOM 855 O O . ILE A 1 107 ? -9.763 -3.650 2.769 1.00 97.31 107 ILE A O 1
ATOM 859 N N . LYS A 1 108 ? -9.305 -5.823 3.099 1.00 94.69 108 LYS A N 1
ATOM 860 C CA . LYS A 1 108 ? -10.652 -6.154 3.574 1.00 94.69 108 LYS A CA 1
ATOM 861 C C . LYS A 1 108 ? -10.846 -5.943 5.063 1.00 94.69 108 LYS A C 1
ATOM 863 O O . LYS A 1 108 ? -11.926 -5.520 5.458 1.00 94.69 108 LYS A O 1
ATOM 868 N N . GLU A 1 109 ? -9.802 -6.205 5.832 1.00 93.94 109 GLU A N 1
ATOM 869 C CA . GLU A 1 109 ? -9.788 -6.156 7.288 1.00 93.94 109 GLU A CA 1
ATOM 870 C C . GLU A 1 109 ? -8.341 -6.038 7.787 1.00 93.94 109 GLU A C 1
ATOM 872 O O . GLU A 1 109 ? -7.388 -6.293 7.037 1.00 93.94 109 GLU A O 1
ATOM 877 N N . ILE A 1 110 ? -8.182 -5.680 9.062 1.00 95.31 110 ILE A N 1
ATOM 878 C CA . ILE A 1 110 ? -6.930 -5.887 9.792 1.00 95.31 110 ILE A CA 1
ATOM 879 C C . ILE A 1 110 ? -6.975 -7.301 10.391 1.00 95.31 110 ILE A C 1
ATOM 881 O O . ILE A 1 110 ? -7.916 -7.616 11.122 1.00 95.31 110 ILE A O 1
ATOM 885 N N . PRO A 1 111 ? -5.995 -8.177 10.106 1.00 94.12 111 PRO A N 1
ATOM 886 C CA . PRO A 1 111 ? -6.043 -9.561 10.558 1.00 94.12 111 PRO A CA 1
ATOM 887 C C . PRO A 1 111 ? -5.612 -9.664 12.027 1.00 94.12 111 PRO A C 1
ATOM 889 O O . PRO A 1 111 ? -4.493 -10.069 12.322 1.00 94.12 111 PRO A O 1
ATOM 892 N N . TYR A 1 112 ? -6.491 -9.299 12.964 1.00 93.31 112 TYR A N 1
ATOM 893 C CA . TYR A 1 112 ? -6.244 -9.419 14.411 1.00 93.31 112 TYR A CA 1
ATOM 894 C C . TYR A 1 112 ? -6.114 -10.881 14.876 1.00 93.31 112 TYR A C 1
ATOM 896 O O . TYR A 1 112 ? -5.356 -11.210 15.797 1.00 93.31 112 TYR A O 1
ATOM 904 N N . SER A 1 113 ? -6.823 -11.781 14.194 1.00 90.50 113 SER A N 1
ATOM 905 C CA . SER A 1 113 ? -6.800 -13.224 14.434 1.00 90.50 113 SER A CA 1
ATOM 906 C C . SER A 1 113 ? -5.696 -13.901 13.617 1.00 90.50 113 SER A C 1
ATOM 908 O O . SER A 1 113 ? -5.930 -14.403 12.523 1.00 90.50 113 SER A O 1
ATOM 910 N N . TYR A 1 114 ? -4.479 -13.917 14.161 1.00 90.81 114 TYR A N 1
ATOM 911 C CA . TYR A 1 114 ? -3.332 -14.638 13.598 1.00 90.81 114 TYR A CA 1
ATOM 912 C C . TYR A 1 114 ? -2.610 -15.466 14.668 1.00 90.81 114 TYR A C 1
ATOM 914 O O . TYR A 1 114 ? -2.537 -15.076 15.838 1.00 90.81 114 TYR A O 1
ATOM 922 N N . GLU A 1 115 ? -2.042 -16.595 14.254 1.00 88.56 115 GLU A N 1
ATOM 923 C CA . GLU A 1 115 ? -1.177 -17.449 15.077 1.00 88.56 115 GLU A CA 1
ATOM 924 C C . GLU A 1 115 ? 0.302 -17.116 14.863 1.00 88.56 115 GLU A C 1
ATOM 926 O O . GLU A 1 115 ? 1.106 -17.173 15.791 1.00 88.56 115 GLU A O 1
ATOM 931 N N . ARG A 1 116 ? 0.675 -16.764 13.626 1.00 88.31 116 ARG A N 1
ATOM 932 C CA . ARG A 1 116 ? 2.056 -16.479 13.221 1.00 88.31 116 ARG A CA 1
ATOM 933 C C . ARG A 1 116 ? 2.124 -15.167 12.458 1.00 88.31 116 ARG A C 1
ATOM 935 O O . ARG A 1 116 ? 1.276 -14.897 11.614 1.00 88.31 116 ARG A O 1
ATOM 942 N N . ARG A 1 117 ? 3.190 -14.392 12.675 1.00 84.81 117 ARG A N 1
ATOM 943 C CA . ARG A 1 117 ? 3.419 -13.115 11.970 1.00 84.81 117 ARG A CA 1
ATOM 944 C C . ARG A 1 117 ? 3.410 -13.264 10.447 1.00 84.81 117 ARG A C 1
ATOM 946 O O . ARG A 1 117 ? 2.909 -12.386 9.766 1.00 84.81 117 ARG A O 1
ATOM 953 N N . SER A 1 118 ? 3.898 -14.387 9.918 1.00 87.38 118 SER A N 1
ATOM 954 C CA . SER A 1 118 ? 3.912 -14.669 8.475 1.00 87.38 118 SER A CA 1
ATOM 955 C C . SER A 1 118 ? 2.519 -14.785 7.839 1.00 87.38 118 SER A C 1
ATOM 957 O O . SER A 1 118 ? 2.424 -14.886 6.623 1.00 87.38 118 SER A O 1
ATOM 959 N N . GLN A 1 119 ? 1.449 -14.834 8.640 1.00 90.00 119 GLN A N 1
ATOM 960 C CA . GLN A 1 119 ? 0.065 -14.804 8.156 1.00 90.00 119 GLN A CA 1
ATOM 961 C C . GLN A 1 119 ? -0.441 -13.377 7.920 1.00 90.00 119 GLN A C 1
ATOM 963 O O . GLN A 1 119 ? -1.486 -13.205 7.300 1.00 90.00 119 GLN A O 1
ATOM 968 N N . ILE A 1 120 ? 0.268 -12.364 8.422 1.00 92.88 120 ILE A N 1
ATOM 969 C CA . ILE A 1 120 ? -0.113 -10.961 8.286 1.00 92.88 120 ILE A CA 1
ATOM 970 C C . ILE A 1 120 ? 0.506 -10.423 6.990 1.00 92.88 120 ILE A C 1
ATOM 972 O O . ILE A 1 120 ? 1.733 -10.381 6.891 1.00 92.88 120 ILE A O 1
ATOM 976 N N . PRO A 1 121 ? -0.301 -9.980 6.010 1.00 93.62 121 PRO A N 1
ATOM 977 C CA . PRO A 1 121 ? 0.222 -9.324 4.814 1.00 93.62 121 PRO A CA 1
ATOM 978 C C . PRO A 1 121 ? 0.964 -8.033 5.183 1.00 93.62 121 PRO A C 1
ATOM 980 O O . PRO A 1 121 ? 0.441 -7.235 5.966 1.00 93.62 121 PRO A O 1
ATOM 983 N N . GLU A 1 122 ? 2.138 -7.758 4.598 1.00 93.69 122 GLU A N 1
ATOM 984 C CA . GLU A 1 122 ? 2.895 -6.545 4.957 1.00 93.69 122 GLU A CA 1
ATOM 985 C C . GLU A 1 122 ? 2.118 -5.258 4.647 1.00 93.69 122 GLU A C 1
ATOM 987 O O . GLU A 1 122 ? 2.196 -4.274 5.382 1.00 93.69 122 GLU A O 1
ATOM 992 N N . ILE A 1 123 ? 1.283 -5.282 3.608 1.00 95.81 123 ILE A N 1
ATOM 993 C CA . ILE A 1 123 ? 0.403 -4.163 3.257 1.00 95.81 123 ILE A CA 1
ATOM 994 C C . ILE A 1 123 ? -0.615 -3.844 4.360 1.00 95.81 123 ILE A C 1
ATOM 996 O O . ILE A 1 123 ? -0.931 -2.675 4.569 1.00 95.81 123 ILE A O 1
ATOM 1000 N N . SER A 1 124 ? -1.078 -4.846 5.117 1.00 95.88 124 SER A N 1
ATOM 1001 C CA . SER A 1 124 ? -1.966 -4.635 6.266 1.00 95.88 124 SER A CA 1
ATOM 1002 C C . SER A 1 124 ? -1.242 -3.925 7.409 1.00 95.88 124 SER A C 1
ATOM 1004 O O . SER A 1 124 ? -1.847 -3.100 8.084 1.00 95.88 124 SER A O 1
ATOM 1006 N N . ILE A 1 125 ? 0.052 -4.196 7.605 1.00 94.00 125 ILE A N 1
ATOM 1007 C CA . ILE A 1 125 ? 0.876 -3.518 8.618 1.00 94.00 125 ILE A CA 1
ATOM 1008 C C . ILE A 1 125 ? 1.090 -2.051 8.235 1.00 94.00 125 ILE A C 1
ATOM 1010 O O . ILE A 1 125 ? 0.951 -1.163 9.073 1.00 94.00 125 ILE A O 1
ATOM 1014 N N . ILE A 1 126 ? 1.384 -1.785 6.960 1.00 94.56 126 ILE A N 1
ATOM 1015 C CA . ILE A 1 126 ? 1.543 -0.419 6.447 1.00 94.56 126 ILE A CA 1
ATOM 1016 C C . ILE A 1 126 ? 0.232 0.359 6.568 1.00 94.56 126 ILE A C 1
ATOM 1018 O O . ILE A 1 126 ? 0.230 1.490 7.050 1.00 94.56 126 ILE A O 1
ATOM 1022 N N . PHE A 1 127 ? -0.882 -0.253 6.164 1.00 96.56 127 PHE A N 1
ATOM 1023 C CA . PHE A 1 127 ? -2.202 0.358 6.264 1.00 96.56 127 PHE A CA 1
ATOM 1024 C C . PHE A 1 127 ? -2.602 0.640 7.708 1.00 96.56 127 PHE A C 1
ATOM 1026 O O . PHE A 1 127 ? -3.029 1.751 8.004 1.00 96.56 127 PHE A O 1
ATOM 1033 N N . PHE A 1 128 ? -2.371 -0.308 8.620 1.00 95.19 128 PHE A N 1
ATOM 1034 C CA . PHE A 1 128 ? -2.537 -0.074 10.051 1.00 95.19 128 PHE A CA 1
ATOM 1035 C C . PHE A 1 128 ? -1.712 1.131 10.516 1.00 95.19 128 PHE A C 1
ATOM 1037 O O . PHE A 1 128 ? -2.252 2.017 11.165 1.00 95.19 128 PHE A O 1
ATOM 1044 N N . GLY A 1 129 ? -0.443 1.233 10.111 1.00 92.75 129 GLY A N 1
ATOM 1045 C CA . GLY A 1 129 ? 0.407 2.382 10.426 1.00 92.75 129 GLY A CA 1
ATOM 1046 C C . GLY A 1 129 ? -0.106 3.728 9.892 1.00 92.75 129 GLY A C 1
ATOM 1047 O O . GLY A 1 129 ? 0.197 4.763 10.482 1.00 92.75 129 GLY A O 1
ATOM 1048 N N . ILE A 1 130 ? -0.895 3.738 8.809 1.00 93.62 130 ILE A N 1
ATOM 1049 C CA . ILE A 1 130 ? -1.553 4.951 8.296 1.00 93.62 130 ILE A CA 1
ATOM 1050 C C . ILE A 1 130 ? -2.729 5.367 9.188 1.00 93.62 130 ILE A C 1
ATOM 1052 O O . ILE A 1 130 ? -2.940 6.562 9.392 1.00 93.62 130 ILE A O 1
ATOM 1056 N N . ILE A 1 131 ? -3.499 4.396 9.690 1.00 94.50 131 ILE A N 1
ATOM 1057 C CA . ILE A 1 131 ? -4.787 4.640 10.356 1.00 94.50 131 ILE A CA 1
ATOM 1058 C C . ILE A 1 131 ? -4.754 4.436 11.874 1.00 94.50 131 ILE A C 1
ATOM 1060 O O . ILE A 1 131 ? -5.794 4.599 12.500 1.00 94.50 131 ILE A O 1
ATOM 1064 N N . LYS A 1 132 ? -3.613 4.064 12.476 1.00 91.56 132 LYS A N 1
ATOM 1065 C CA . LYS A 1 132 ? -3.532 3.590 13.873 1.00 91.56 132 LYS A CA 1
ATOM 1066 C C . LYS A 1 132 ? -4.197 4.537 14.878 1.00 91.56 132 LYS A C 1
ATOM 1068 O O . LYS A 1 132 ? -4.953 4.082 15.731 1.00 91.56 132 LYS A O 1
ATOM 1073 N N . ASP A 1 133 ? -3.992 5.843 14.716 1.00 90.56 133 ASP A N 1
ATOM 1074 C CA . ASP A 1 133 ? -4.502 6.878 15.628 1.00 90.56 133 ASP A CA 1
ATOM 1075 C C . ASP A 1 133 ? -5.985 7.213 15.375 1.00 90.56 133 ASP A C 1
ATOM 1077 O O . ASP A 1 133 ? -6.605 7.973 16.112 1.00 90.56 133 ASP A O 1
ATOM 1081 N N . SER A 1 134 ? -6.570 6.646 14.320 1.00 93.25 134 SER A N 1
ATOM 1082 C CA . SER A 1 134 ? -7.944 6.880 13.866 1.00 93.25 134 SER A CA 1
ATOM 1083 C C . SER A 1 134 ? -8.691 5.571 13.590 1.00 93.25 134 SER A C 1
ATOM 1085 O O . SER A 1 134 ? -9.724 5.567 12.923 1.00 93.25 134 SER A O 1
ATOM 1087 N N . ILE A 1 135 ? -8.177 4.443 14.085 1.00 93.06 135 ILE A N 1
ATOM 1088 C CA . ILE A 1 135 ? -8.647 3.109 13.698 1.00 93.06 135 ILE A CA 1
ATOM 1089 C C . ILE A 1 135 ? -10.090 2.837 14.133 1.00 93.06 135 ILE A C 1
ATOM 1091 O O . ILE A 1 135 ? -10.811 2.089 13.481 1.00 93.06 135 ILE A O 1
ATOM 1095 N N . THR A 1 136 ? -10.534 3.497 15.202 1.00 92.69 136 THR A N 1
ATOM 1096 C CA . THR A 1 136 ? -11.898 3.407 15.733 1.00 92.69 136 THR A CA 1
ATOM 1097 C C . THR A 1 136 ? -12.918 4.207 14.924 1.00 92.69 136 THR A C 1
ATOM 1099 O O . THR A 1 136 ? -14.114 4.016 15.120 1.00 92.69 136 THR A O 1
ATOM 1102 N N . LEU A 1 137 ? -12.485 5.072 13.995 1.00 94.00 137 LEU A N 1
ATOM 1103 C CA . LEU A 1 137 ? -13.400 5.827 13.131 1.00 94.00 137 LEU A CA 1
ATOM 1104 C C . LEU A 1 137 ? -14.112 4.940 12.102 1.00 94.00 137 LEU A C 1
ATOM 1106 O O . LEU A 1 137 ? -15.122 5.358 11.542 1.00 94.00 137 LEU A O 1
ATOM 1110 N N . ASN A 1 138 ? -13.590 3.746 11.812 1.00 94.44 138 ASN A N 1
ATOM 1111 C CA . ASN A 1 138 ? -14.154 2.846 10.815 1.00 94.44 138 ASN A CA 1
ATOM 1112 C C . ASN A 1 138 ? -14.338 1.441 11.398 1.00 94.44 138 ASN A C 1
ATOM 1114 O O . ASN A 1 138 ? -13.372 0.702 11.583 1.00 94.44 138 ASN A O 1
ATOM 1118 N N . GLU A 1 139 ? -15.593 1.054 11.633 1.00 93.44 139 GLU A N 1
ATOM 1119 C CA . GLU A 1 139 ? -15.965 -0.228 12.248 1.00 93.44 139 GLU A CA 1
ATOM 1120 C C . GLU A 1 139 ? -15.427 -1.453 11.491 1.00 93.44 139 GLU A C 1
ATOM 1122 O O . GLU A 1 139 ? -15.166 -2.481 12.110 1.00 93.44 139 GLU A O 1
ATOM 1127 N N . ARG A 1 140 ? -15.189 -1.350 10.172 1.00 94.19 140 ARG A N 1
ATOM 1128 C CA . ARG A 1 140 ? -14.605 -2.438 9.360 1.00 94.19 140 ARG A CA 1
ATOM 1129 C C . ARG A 1 140 ? -13.204 -2.827 9.829 1.00 94.19 140 ARG A C 1
ATOM 1131 O O . ARG A 1 140 ? -12.794 -3.971 9.653 1.00 94.19 140 ARG A O 1
ATOM 1138 N N . PHE A 1 141 ? -12.463 -1.864 10.369 1.00 96.12 141 PHE A N 1
ATOM 1139 C CA . PHE A 1 141 ? -11.074 -2.037 10.785 1.00 96.12 141 PHE A CA 1
ATOM 1140 C C . PHE A 1 141 ? -10.886 -1.885 12.289 1.00 96.12 141 PHE A C 1
ATOM 1142 O O . PHE A 1 141 ? -9.777 -2.101 12.761 1.00 96.12 141 PHE A O 1
ATOM 1149 N N . ALA A 1 142 ? -11.931 -1.525 13.033 1.00 94.69 142 ALA A N 1
ATOM 1150 C CA . ALA A 1 142 ? -11.850 -1.387 14.473 1.00 94.69 142 ALA A CA 1
ATOM 1151 C C . ALA A 1 142 ? -11.592 -2.758 15.139 1.00 94.69 142 ALA A C 1
ATOM 1153 O O . ALA A 1 142 ? -12.203 -3.761 14.755 1.00 94.69 142 ALA A O 1
ATOM 1154 N N . PRO A 1 143 ? -10.706 -2.821 16.146 1.00 94.31 143 PRO A N 1
ATOM 1155 C CA . PRO A 1 143 ? -10.496 -4.031 16.934 1.00 94.31 143 PRO A CA 1
ATOM 1156 C C . PRO A 1 143 ? -11.745 -4.346 17.770 1.00 94.31 143 PRO A C 1
ATOM 1158 O O . PRO A 1 143 ? -12.444 -3.438 18.222 1.00 94.31 143 PRO A O 1
ATOM 1161 N N . LYS A 1 144 ? -12.011 -5.629 18.034 1.00 92.94 144 LYS A N 1
ATOM 1162 C CA . LYS A 1 144 ? -13.135 -6.051 18.892 1.00 92.94 144 LYS A CA 1
ATOM 1163 C C . LYS A 1 144 ? -12.803 -5.966 20.380 1.00 92.94 144 LYS A C 1
ATOM 1165 O O . LYS A 1 144 ? -13.705 -6.024 21.213 1.00 92.94 144 LYS A O 1
ATOM 1170 N N . SER A 1 145 ? -11.520 -5.866 20.720 1.00 93.75 145 SER A N 1
ATOM 1171 C CA . SER A 1 145 ? -11.038 -5.715 22.090 1.00 93.75 145 SER A CA 1
ATOM 1172 C C . SER A 1 145 ? -9.701 -4.974 22.146 1.00 93.75 145 SER A C 1
ATOM 1174 O O . SER A 1 145 ? -8.924 -4.972 21.187 1.00 93.75 145 SER A O 1
ATOM 1176 N N . ASP A 1 146 ? -9.388 -4.405 23.310 1.00 92.44 146 ASP A N 1
ATOM 1177 C CA . ASP A 1 146 ? -8.078 -3.793 23.572 1.00 92.44 146 ASP A CA 1
ATOM 1178 C C . ASP A 1 146 ? -6.927 -4.802 23.436 1.00 92.44 146 ASP A C 1
ATOM 1180 O O . ASP A 1 146 ? -5.803 -4.436 23.089 1.00 92.44 146 ASP A O 1
ATOM 1184 N N . GLU A 1 147 ? -7.196 -6.087 23.686 1.00 93.50 147 GLU A N 1
ATOM 1185 C CA . GLU A 1 147 ? -6.216 -7.160 23.524 1.00 93.50 147 GLU A CA 1
ATOM 1186 C C . GLU A 1 147 ? -5.855 -7.377 22.049 1.00 93.50 147 GLU A C 1
ATOM 1188 O O . GLU A 1 147 ? -4.669 -7.475 21.725 1.00 93.50 147 GLU A O 1
ATOM 1193 N N . GLU A 1 148 ? -6.845 -7.385 21.147 1.00 93.69 148 GLU A N 1
ATOM 1194 C CA . GLU A 1 148 ? -6.608 -7.455 19.700 1.00 93.69 148 GLU A CA 1
ATOM 1195 C C . GLU A 1 148 ? -5.780 -6.262 19.217 1.00 93.69 148 GLU A C 1
ATOM 1197 O O . GLU A 1 148 ? -4.795 -6.440 18.489 1.00 93.69 148 GLU A O 1
ATOM 1202 N N . LEU A 1 149 ? -6.131 -5.055 19.675 1.00 93.50 149 LEU A N 1
ATOM 1203 C CA . LEU A 1 149 ? -5.393 -3.841 19.342 1.00 93.50 149 LEU A CA 1
ATOM 1204 C C . LEU A 1 149 ? -3.949 -3.919 19.830 1.00 93.50 149 LEU A C 1
ATOM 1206 O O . LEU A 1 149 ? -3.022 -3.704 19.055 1.00 93.50 149 LEU A O 1
ATOM 1210 N N . LYS A 1 150 ? -3.739 -4.262 21.104 1.00 92.56 150 LYS A N 1
ATOM 1211 C CA . LYS A 1 150 ? -2.404 -4.370 21.700 1.00 92.56 150 LYS A CA 1
ATOM 1212 C C . LYS A 1 150 ? -1.551 -5.405 20.973 1.00 92.56 150 LYS A C 1
ATOM 1214 O O . LYS A 1 150 ? -0.385 -5.149 20.679 1.00 92.56 150 LYS A O 1
ATOM 1219 N N . LYS A 1 151 ? -2.133 -6.563 20.657 1.00 91.44 151 LYS A N 1
ATOM 1220 C CA . LYS A 1 151 ? -1.461 -7.645 19.936 1.00 91.44 151 LYS A CA 1
ATOM 1221 C C . LYS A 1 151 ? -0.978 -7.184 18.556 1.00 91.44 151 LYS A C 1
ATOM 1223 O O . LYS A 1 151 ? 0.189 -7.397 18.230 1.00 91.44 151 LYS A O 1
ATOM 1228 N N . PHE A 1 152 ? -1.832 -6.519 17.777 1.00 93.00 152 PHE A N 1
ATOM 1229 C CA . PHE A 1 152 ? -1.453 -6.036 16.446 1.00 93.00 152 PHE A CA 1
ATOM 1230 C C . PHE A 1 152 ? -0.499 -4.836 16.501 1.00 93.00 152 PHE A C 1
ATOM 1232 O O . PHE A 1 152 ? 0.459 -4.779 15.730 1.00 93.00 152 PHE A O 1
ATOM 1239 N N . THR A 1 153 ? -0.690 -3.921 17.457 1.00 91.38 153 THR A N 1
ATOM 1240 C CA . THR A 1 153 ? 0.242 -2.815 17.708 1.00 91.38 153 THR A CA 1
ATOM 1241 C C . THR A 1 153 ? 1.645 -3.344 17.978 1.00 91.38 153 THR A C 1
ATOM 1243 O O . THR A 1 153 ? 2.575 -2.848 17.364 1.00 91.38 153 THR A O 1
ATOM 1246 N N . ASN A 1 154 ? 1.813 -4.410 18.769 1.00 89.62 154 ASN A N 1
ATOM 1247 C CA . ASN A 1 154 ? 3.133 -5.012 18.994 1.00 89.62 154 ASN A CA 1
ATOM 1248 C C . ASN A 1 154 ? 3.799 -5.493 17.691 1.00 89.62 154 ASN A C 1
ATOM 1250 O O . ASN A 1 154 ? 4.999 -5.306 17.513 1.00 89.62 154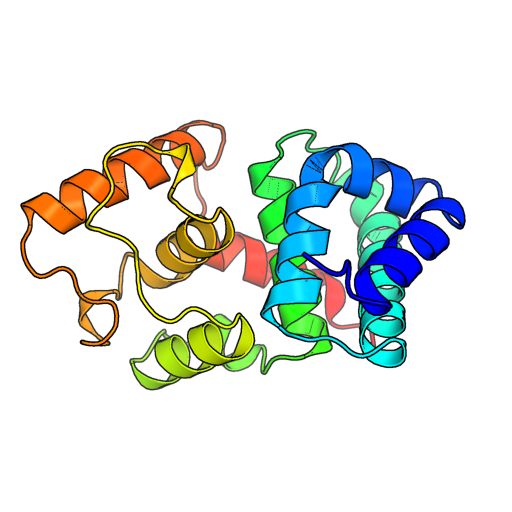 ASN A O 1
ATOM 1254 N N . VAL A 1 155 ? 3.033 -6.068 16.753 1.00 89.56 155 VAL A N 1
ATOM 1255 C CA . VAL A 1 155 ? 3.569 -6.447 15.431 1.00 89.56 155 VAL A CA 1
ATOM 1256 C C . VAL A 1 155 ? 4.022 -5.224 14.656 1.00 89.56 155 VAL A C 1
ATOM 1258 O O . VAL A 1 155 ? 5.088 -5.253 14.050 1.00 89.56 155 VAL A O 1
ATOM 1261 N N . TYR A 1 156 ? 3.221 -4.161 14.653 1.00 88.00 156 TYR A N 1
ATOM 1262 C CA . TYR A 1 156 ? 3.583 -2.908 14.000 1.00 88.00 156 TYR A CA 1
ATOM 1263 C C . TYR A 1 156 ? 4.817 -2.264 14.654 1.00 88.00 156 TYR A C 1
ATOM 1265 O O . TYR A 1 156 ? 5.712 -1.784 13.963 1.00 88.00 156 TYR A O 1
ATOM 1273 N N . THR A 1 157 ? 4.912 -2.322 15.977 1.00 83.88 157 THR A N 1
ATOM 1274 C CA . THR A 1 157 ? 6.001 -1.764 16.775 1.00 83.88 157 THR A CA 1
ATOM 1275 C C . THR A 1 157 ? 7.357 -2.407 16.457 1.00 83.88 157 THR A C 1
ATOM 1277 O O . THR A 1 157 ? 8.363 -1.700 16.429 1.00 83.88 157 THR A O 1
ATOM 1280 N N . ASP A 1 158 ? 7.399 -3.690 16.077 1.00 79.00 158 ASP A N 1
ATOM 1281 C CA . ASP A 1 158 ? 8.614 -4.322 15.533 1.00 79.00 158 ASP A CA 1
ATOM 1282 C C . ASP A 1 158 ? 9.145 -3.618 14.266 1.00 79.00 158 ASP A C 1
ATOM 1284 O O . ASP A 1 158 ? 10.342 -3.672 13.984 1.00 79.00 158 ASP A O 1
ATOM 1288 N N . TYR A 1 159 ? 8.270 -2.976 13.485 1.00 74.31 159 TYR A N 1
ATOM 1289 C CA . TYR A 1 159 ? 8.641 -2.170 12.316 1.00 74.31 159 TYR A CA 1
ATOM 1290 C C . TYR A 1 159 ? 8.903 -0.700 12.687 1.00 74.31 159 TYR A C 1
ATOM 1292 O O . TYR A 1 159 ? 9.777 -0.065 12.099 1.00 74.31 159 TYR A O 1
ATOM 1300 N N . GLU A 1 160 ? 8.186 -0.159 13.678 1.00 66.38 160 GLU A N 1
ATOM 1301 C CA . GLU A 1 160 ? 8.338 1.225 14.155 1.00 66.38 160 GLU A CA 1
ATOM 1302 C C . GLU A 1 160 ? 9.696 1.450 14.850 1.00 66.38 160 GLU A C 1
ATOM 1304 O O . GLU A 1 160 ? 10.415 2.408 14.541 1.00 66.38 160 GLU A O 1
ATOM 1309 N N . HIS A 1 161 ? 10.100 0.516 15.721 1.00 56.12 161 HIS A N 1
ATOM 1310 C CA . HIS A 1 161 ? 11.343 0.576 16.499 1.00 56.12 161 HIS A CA 1
ATOM 1311 C C . HIS A 1 161 ? 12.621 0.558 15.659 1.00 56.12 161 HIS A C 1
ATOM 1313 O O . HIS A 1 161 ? 13.691 0.897 16.166 1.00 56.12 161 HIS A O 1
ATOM 1319 N N . LEU A 1 162 ? 12.542 0.187 14.380 1.00 55.12 162 LEU A N 1
ATOM 1320 C CA . LEU A 1 162 ? 13.729 0.075 13.550 1.00 55.12 162 LEU A CA 1
ATOM 1321 C C . LEU A 1 162 ? 14.266 1.406 13.032 1.00 55.12 162 LEU A C 1
ATOM 1323 O O . LEU A 1 162 ? 15.440 1.392 12.663 1.00 55.12 162 LEU A O 1
ATOM 1327 N N . LYS A 1 163 ? 13.504 2.523 13.010 1.00 57.81 163 LYS A N 1
ATOM 1328 C CA . LYS A 1 163 ? 14.029 3.847 12.570 1.00 57.81 163 LYS A CA 1
ATOM 1329 C C . LYS A 1 163 ? 13.072 5.050 12.568 1.00 57.81 163 LYS A C 1
ATOM 1331 O O . LYS A 1 163 ? 13.505 6.130 12.161 1.00 57.81 163 LYS A O 1
ATOM 1336 N N . PHE A 1 164 ? 11.818 4.940 13.003 1.00 57.97 164 PHE A N 1
ATOM 1337 C CA . PHE A 1 164 ? 10.908 6.094 13.030 1.00 57.97 164 PHE A CA 1
ATOM 1338 C C . PHE A 1 164 ? 11.124 6.929 14.297 1.00 57.97 164 PHE A C 1
ATOM 1340 O O . PHE A 1 164 ? 10.295 6.946 15.196 1.00 57.97 164 PHE A O 1
ATOM 1347 N N . TRP A 1 165 ? 12.262 7.618 14.403 1.00 53.84 165 TRP A N 1
ATOM 1348 C CA . TRP A 1 165 ? 12.590 8.389 15.612 1.00 53.84 165 TRP A CA 1
ATOM 1349 C C . TRP A 1 165 ? 11.654 9.594 15.837 1.00 53.84 165 TRP A C 1
ATOM 1351 O O . TRP A 1 165 ? 11.608 10.115 16.948 1.00 53.84 165 TRP A O 1
ATOM 1361 N N . SER A 1 166 ? 10.901 10.037 14.816 1.00 63.12 166 SER A N 1
ATOM 1362 C CA . SER A 1 166 ? 9.997 11.193 14.936 1.00 63.12 166 SER A CA 1
ATOM 1363 C C . SER A 1 166 ? 8.889 11.297 13.872 1.00 63.12 166 SER A C 1
ATOM 1365 O O . SER A 1 166 ? 8.398 12.401 13.653 1.00 63.12 166 SER A O 1
ATOM 1367 N N . THR A 1 167 ? 8.546 10.233 13.133 1.00 75.50 167 THR A N 1
ATOM 1368 C CA . THR A 1 167 ? 7.530 10.340 12.064 1.00 75.50 167 THR A CA 1
ATOM 1369 C C . THR A 1 167 ? 6.684 9.081 11.908 1.00 75.50 167 THR A C 1
ATOM 1371 O O . THR A 1 167 ? 7.149 7.987 12.206 1.00 75.50 167 THR A O 1
ATOM 1374 N N . THR A 1 168 ? 5.447 9.217 11.440 1.00 83.75 168 THR A N 1
ATOM 1375 C CA . THR A 1 168 ? 4.545 8.089 11.160 1.00 83.75 168 THR A CA 1
ATOM 1376 C C . THR A 1 168 ? 4.671 7.607 9.706 1.00 83.75 168 THR A C 1
ATOM 1378 O O . THR A 1 168 ? 5.102 8.365 8.831 1.00 83.75 168 THR A O 1
ATOM 1381 N N . PRO A 1 169 ? 4.248 6.369 9.378 1.00 87.12 169 PRO A N 1
ATOM 1382 C CA . PRO A 1 169 ? 4.158 5.909 7.993 1.00 87.12 169 PRO A CA 1
ATOM 1383 C C . PRO A 1 169 ? 3.343 6.853 7.108 1.00 87.12 169 PRO A C 1
ATOM 1385 O O . PRO A 1 169 ? 3.744 7.127 5.979 1.00 87.12 169 PRO A O 1
ATOM 1388 N N . ARG A 1 170 ? 2.238 7.403 7.630 1.00 90.69 170 ARG A N 1
ATOM 1389 C CA . ARG A 1 170 ? 1.409 8.385 6.923 1.00 90.69 170 ARG A CA 1
ATOM 1390 C C . ARG A 1 170 ? 2.195 9.646 6.572 1.00 90.69 170 ARG A C 1
ATOM 1392 O O . ARG A 1 170 ? 2.193 10.058 5.416 1.00 90.69 170 ARG A O 1
ATOM 1399 N N . GLU A 1 171 ? 2.880 10.248 7.538 1.00 90.00 171 GLU A N 1
ATOM 1400 C CA . GLU A 1 171 ? 3.695 11.448 7.310 1.00 90.00 171 GLU A CA 1
ATOM 1401 C C . GLU A 1 171 ? 4.814 11.194 6.297 1.00 90.00 171 GLU A C 1
ATOM 1403 O O . GLU A 1 171 ? 5.043 12.006 5.397 1.00 90.00 171 GLU A O 1
ATOM 1408 N N . LEU A 1 172 ? 5.467 10.033 6.391 1.00 89.19 172 LEU A N 1
ATOM 1409 C CA . LEU A 1 172 ? 6.510 9.645 5.453 1.00 89.19 172 LEU A CA 1
ATOM 1410 C C . LEU A 1 172 ? 5.955 9.452 4.031 1.00 89.19 172 LEU A C 1
ATOM 1412 O O . LEU A 1 172 ? 6.555 9.930 3.067 1.00 89.19 172 LEU A O 1
ATOM 1416 N N . MET A 1 173 ? 4.783 8.827 3.884 1.00 91.81 173 MET A N 1
ATOM 1417 C CA . MET A 1 173 ? 4.103 8.732 2.588 1.00 91.81 173 MET A CA 1
ATOM 1418 C C . MET A 1 173 ? 3.722 10.100 2.035 1.00 91.81 173 MET A C 1
ATOM 1420 O O . MET A 1 173 ? 3.937 10.348 0.851 1.00 91.81 173 MET A O 1
ATOM 1424 N N . ILE A 1 174 ? 3.194 11.002 2.867 1.00 92.62 174 ILE A N 1
ATOM 1425 C CA . ILE A 1 174 ? 2.862 12.371 2.452 1.00 92.62 174 ILE A CA 1
ATOM 1426 C C . ILE A 1 174 ? 4.120 13.087 1.949 1.00 92.62 174 ILE A C 1
ATOM 1428 O O . ILE A 1 174 ? 4.075 13.712 0.886 1.00 92.62 174 ILE A O 1
ATOM 1432 N N . LYS A 1 175 ? 5.256 12.951 2.653 1.00 91.31 175 LYS A N 1
ATOM 1433 C CA . LYS A 1 175 ? 6.552 13.483 2.206 1.00 91.31 175 LYS A CA 1
ATOM 1434 C C . LYS A 1 175 ? 6.899 12.970 0.805 1.00 91.31 175 LYS A C 1
ATOM 1436 O O . LYS A 1 175 ? 7.181 13.775 -0.081 1.00 91.31 175 LYS A O 1
ATOM 1441 N N . TYR A 1 176 ? 6.839 11.657 0.587 1.00 91.19 176 TYR A N 1
ATOM 1442 C CA . TYR A 1 176 ? 7.172 11.050 -0.704 1.00 91.19 176 TYR A CA 1
ATOM 1443 C C . TYR A 1 176 ? 6.196 11.444 -1.817 1.00 91.19 176 TYR A C 1
ATOM 1445 O O . TYR A 1 176 ? 6.629 11.780 -2.916 1.00 91.19 176 TYR A O 1
ATOM 1453 N N . ILE A 1 177 ? 4.892 11.495 -1.540 1.00 91.94 177 ILE A N 1
ATOM 1454 C CA . ILE A 1 177 ? 3.887 11.967 -2.502 1.00 91.94 177 ILE A CA 1
ATOM 1455 C C . ILE A 1 177 ? 4.146 13.421 -2.903 1.00 91.94 177 ILE A C 1
ATOM 1457 O O . ILE A 1 177 ? 4.041 13.765 -4.079 1.00 91.94 177 ILE A O 1
ATOM 1461 N N . ASN A 1 178 ? 4.533 14.281 -1.960 1.00 90.81 178 ASN A N 1
ATOM 1462 C CA . ASN A 1 178 ? 4.877 15.667 -2.272 1.00 90.81 178 ASN A CA 1
ATOM 1463 C C . ASN A 1 178 ? 6.145 15.764 -3.137 1.00 90.81 178 ASN A C 1
ATOM 1465 O O . ASN A 1 178 ? 6.179 16.571 -4.069 1.00 90.81 178 ASN A O 1
ATOM 1469 N N . GLN A 1 179 ? 7.135 14.895 -2.909 1.00 88.50 179 GLN A N 1
ATOM 1470 C CA . GLN A 1 179 ? 8.315 14.758 -3.775 1.00 88.50 179 GLN A CA 1
ATOM 1471 C C . GLN A 1 179 ? 7.981 14.242 -5.185 1.00 88.50 179 GLN A C 1
ATOM 1473 O O . GLN A 1 179 ? 8.817 14.355 -6.071 1.00 88.50 179 GLN A O 1
ATOM 1478 N N . MET A 1 180 ? 6.781 13.703 -5.419 1.00 88.69 180 MET A N 1
ATOM 1479 C CA . MET A 1 180 ? 6.300 13.278 -6.741 1.00 88.69 180 MET A CA 1
ATOM 1480 C C . MET A 1 180 ? 5.342 14.277 -7.393 1.00 88.69 180 MET A C 1
ATOM 1482 O O . MET A 1 180 ? 4.839 14.010 -8.478 1.00 88.69 180 MET A O 1
ATOM 1486 N N . SER A 1 181 ? 5.070 15.429 -6.773 1.00 82.00 181 SER A N 1
ATOM 1487 C CA . SER A 1 181 ? 4.051 16.384 -7.246 1.00 82.00 181 SER A CA 1
ATOM 1488 C C . SER A 1 181 ? 4.2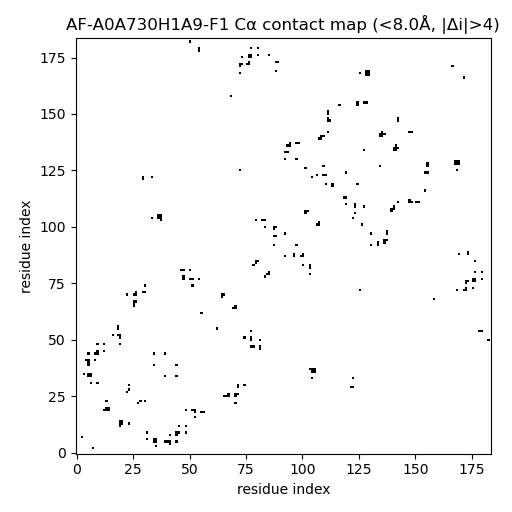46 16.884 -8.686 1.00 82.00 181 SER A C 1
ATOM 1490 O O . SER A 1 181 ? 3.270 17.248 -9.336 1.00 82.00 181 SER A O 1
ATOM 1492 N N . PHE A 1 182 ? 5.476 16.861 -9.202 1.00 76.62 182 PHE A N 1
ATOM 1493 C CA . PHE A 1 182 ? 5.821 17.241 -10.577 1.00 76.62 182 PHE A CA 1
ATOM 1494 C C . PHE A 1 182 ? 5.836 16.058 -11.565 1.00 76.62 182 PHE A C 1
ATOM 1496 O O . PHE A 1 182 ? 6.073 16.259 -12.755 1.00 76.62 182 PHE A O 1
ATOM 1503 N N . ILE A 1 183 ? 5.607 14.829 -11.096 1.00 74.56 183 ILE A N 1
ATOM 1504 C CA . ILE A 1 183 ? 5.516 13.629 -11.931 1.00 74.56 183 ILE A CA 1
ATOM 1505 C C . ILE A 1 183 ? 4.039 13.429 -12.297 1.00 74.56 183 ILE A C 1
ATOM 1507 O O . ILE A 1 183 ? 3.214 13.175 -11.418 1.00 74.56 183 ILE A O 1
ATOM 1511 N N . GLN A 1 184 ? 3.717 13.578 -13.585 1.00 57.72 184 GLN A N 1
ATOM 1512 C CA . GLN A 1 184 ? 2.381 13.356 -14.158 1.00 57.72 184 GLN A CA 1
ATOM 1513 C C . GLN A 1 184 ? 2.249 11.953 -14.753 1.00 57.72 184 GLN A C 1
ATOM 1515 O O . GLN A 1 184 ? 3.187 11.511 -15.468 1.00 57.72 184 GLN A O 1
#

Sequence (184 aa):
NVCKTSVIYWDHLVGETTLLNKINSLVGSFICDLIQRTNLSLRETQTFSRNLNIFRLLNDNECKSNDPFINMIVVVAVFIHCFGDKEKLKQEITAESISYLADLLNIKEIPYSYERRSQIPEISIIFFGIIKDSITLNERFAPKSDEELKKFTNVYTDYEHLKFWSTTPRELMIKYINQMSFIQ